Protein AF-A0A9E0NFB0-F1 (afdb_monomer_lite)

Foldseek 3Di:
DDDDDDDDDDPPPPPPPVPLQQLFAAADQAPDLQAHACLLQAAAPVLHQLQVVLFDQDPVQKTKWKKWKWKWFFAADQFWQDPVRRVVRVVRPTGTDPAVWTDMDMFMGHNVCPPVNSVVSNRVCVRSVVDGGSHRDDDQGWIKMKIWTFRDDVVCCTPNRFQQLVRTSGIWMFRIDGSVPDPDYTYTYHDNDDNHCSVVSSVRSCGSRD

Radius of gyration: 22.58 Å; chains: 1; bounding box: 104×30×46 Å

Secondary structure (DSSP, 8-state):
--------------------------EESSSSSS---GGGS-B-TTS-BHHHHHSPPPTTSEEEEEEEEEEEEE-SS---SSHHHHHHHHTT-EEE---SS-EEEEEEEEGGGTT-HHHHHHHHHHHHTTS--S-SS--SS-EEEEEEEESS-HHHHGGGPPP-GGGEEEEEEEPPB-GGG--S-EEEE-----S--HHHHHHHHTTT--

Sequence (210 aa):
MTVTGRRLVLVLVLGAGACTEERRLQILLGPDESSLSVGFACQDGSGQFVLARDLERRPDGTYAFNVVIDLIEIGSGLPGCRAESLLTAAAERCELVPLERRFCQQVVIAASLFPDFAAIGAEVRQQVRAHPPLTTNAPDVPMLARVTLTSQPCAELEGFGPLDPAAAVGCAYSCPFLPDALDGPIAIGADPMSTSCETNLRRCAAFCEM

Structure (mmCIF, N/CA/C/O backbone):
data_AF-A0A9E0NFB0-F1
#
_entry.id   AF-A0A9E0NFB0-F1
#
loop_
_atom_site.group_PDB
_atom_site.id
_atom_site.type_symbol
_atom_site.label_atom_id
_atom_site.label_alt_id
_atom_site.label_comp_id
_atom_site.label_asym_id
_atom_site.label_entity_id
_atom_site.label_seq_id
_atom_site.pdbx_PDB_ins_code
_atom_site.Cartn_x
_atom_site.Cartn_y
_atom_site.Cartn_z
_atom_site.occupancy
_atom_site.B_iso_or_equiv
_atom_site.auth_seq_id
_atom_site.auth_comp_id
_atom_site.auth_asym_id
_atom_site.auth_atom_id
_atom_site.pdbx_PDB_model_num
ATOM 1 N N . MET A 1 1 ? 82.012 -10.708 -9.989 1.00 41.62 1 MET A N 1
ATOM 2 C CA . MET A 1 1 ? 80.991 -9.740 -9.537 1.00 41.62 1 MET A CA 1
ATOM 3 C C . MET A 1 1 ? 79.714 -10.021 -10.307 1.00 41.62 1 MET A C 1
ATOM 5 O O . MET A 1 1 ? 79.612 -9.681 -11.475 1.00 41.62 1 MET A O 1
ATOM 9 N N . THR A 1 2 ? 78.813 -10.776 -9.693 1.00 39.03 2 THR A N 1
ATOM 10 C CA . THR A 1 2 ? 77.562 -11.275 -10.270 1.00 39.03 2 THR A CA 1
ATOM 11 C C . THR A 1 2 ? 76.440 -10.299 -9.929 1.00 39.03 2 THR A C 1
ATOM 13 O O . THR A 1 2 ? 76.098 -10.143 -8.761 1.00 39.03 2 THR A O 1
ATOM 16 N N . VAL A 1 3 ? 75.885 -9.617 -10.933 1.00 40.69 3 VAL A N 1
ATOM 17 C CA . VAL A 1 3 ? 74.701 -8.762 -10.768 1.00 40.69 3 VAL A CA 1
ATOM 18 C C . VAL A 1 3 ? 73.480 -9.571 -11.185 1.00 40.69 3 VAL A C 1
ATOM 20 O O . VAL A 1 3 ? 73.185 -9.734 -12.367 1.00 40.69 3 VAL A O 1
ATOM 23 N N . THR A 1 4 ? 72.787 -10.125 -10.196 1.00 44.34 4 THR A N 1
ATOM 24 C CA . THR A 1 4 ? 71.533 -10.856 -10.374 1.00 44.34 4 THR A CA 1
ATOM 25 C C . THR A 1 4 ? 70.399 -9.838 -10.497 1.00 44.34 4 THR A C 1
ATOM 27 O O . THR A 1 4 ? 69.919 -9.294 -9.504 1.00 44.34 4 THR A O 1
ATOM 30 N N . GLY A 1 5 ? 70.003 -9.529 -11.733 1.00 44.66 5 GLY A N 1
ATOM 31 C CA . GLY A 1 5 ? 68.891 -8.627 -12.038 1.00 44.66 5 GLY A CA 1
ATOM 32 C C . GLY A 1 5 ? 67.554 -9.226 -11.602 1.00 44.66 5 GLY A C 1
ATOM 33 O O . GLY A 1 5 ? 66.979 -10.070 -12.287 1.00 44.66 5 GLY A O 1
ATOM 34 N N . ARG A 1 6 ? 67.064 -8.797 -10.440 1.00 50.28 6 ARG A N 1
ATOM 35 C CA . ARG A 1 6 ? 65.780 -9.200 -9.860 1.00 50.28 6 ARG A CA 1
ATOM 36 C C . ARG A 1 6 ? 64.652 -8.468 -10.598 1.00 50.28 6 ARG A C 1
ATOM 38 O O . ARG A 1 6 ? 64.406 -7.293 -10.347 1.00 50.28 6 ARG A O 1
ATOM 45 N N . ARG A 1 7 ? 63.992 -9.148 -11.542 1.00 49.38 7 ARG A N 1
ATOM 46 C CA . ARG A 1 7 ? 62.781 -8.648 -12.216 1.00 49.38 7 ARG A CA 1
ATOM 47 C C . ARG A 1 7 ? 61.657 -8.522 -11.188 1.00 49.38 7 ARG A C 1
ATOM 49 O O . ARG A 1 7 ? 61.161 -9.525 -10.684 1.00 49.38 7 ARG A O 1
ATOM 56 N N . LEU A 1 8 ? 61.285 -7.288 -10.869 1.00 47.16 8 LEU A N 1
ATOM 57 C CA . LEU A 1 8 ? 60.130 -6.968 -10.039 1.00 47.16 8 LEU A CA 1
ATOM 58 C C . LEU A 1 8 ? 58.899 -6.975 -10.957 1.00 47.16 8 LEU A C 1
ATOM 60 O O . LEU A 1 8 ? 58.674 -6.035 -11.713 1.00 47.16 8 LEU A O 1
ATOM 64 N N . VAL A 1 9 ? 58.158 -8.084 -10.966 1.00 55.66 9 VAL A N 1
ATOM 65 C CA . VAL A 1 9 ? 56.864 -8.175 -11.654 1.00 55.66 9 VAL A CA 1
ATOM 66 C C . VAL A 1 9 ? 55.826 -7.542 -10.732 1.00 55.66 9 VAL A C 1
ATOM 68 O O . VAL A 1 9 ? 55.453 -8.122 -9.716 1.00 55.66 9 VAL A O 1
ATOM 71 N N . LEU A 1 10 ? 55.411 -6.319 -11.061 1.00 48.47 10 LEU A N 1
ATOM 72 C CA . LEU A 1 10 ? 54.331 -5.612 -10.383 1.00 48.47 10 LEU A CA 1
ATOM 73 C C . LEU A 1 10 ? 52.999 -6.178 -10.907 1.00 48.47 10 LEU A C 1
ATOM 75 O O . LEU A 1 10 ? 52.567 -5.841 -12.007 1.00 48.47 10 LEU A O 1
ATOM 79 N N . VAL A 1 11 ? 52.374 -7.088 -10.159 1.00 59.19 11 VAL A N 1
ATOM 80 C CA . VAL A 1 11 ? 51.018 -7.566 -10.465 1.00 59.19 11 VAL A CA 1
ATOM 81 C C . VAL A 1 11 ? 50.034 -6.505 -9.975 1.00 59.19 11 VAL A C 1
ATOM 83 O O . VAL A 1 11 ? 49.756 -6.404 -8.782 1.00 59.19 11 VAL A O 1
ATOM 86 N N . LEU A 1 12 ? 49.541 -5.682 -10.901 1.00 52.50 12 LEU A N 1
ATOM 87 C CA . LEU A 1 12 ? 48.414 -4.780 -10.676 1.00 52.50 12 LEU A CA 1
ATOM 88 C C . LEU A 1 12 ? 47.144 -5.637 -10.589 1.00 52.50 12 LEU A C 1
ATOM 90 O O . LEU A 1 12 ? 46.542 -5.992 -11.600 1.00 52.50 12 LEU A O 1
ATOM 94 N N . VAL A 1 13 ? 46.762 -6.018 -9.371 1.00 58.81 13 VAL A N 1
ATOM 95 C CA . VAL A 1 13 ? 45.438 -6.584 -9.102 1.00 58.81 13 VAL A CA 1
ATOM 96 C C . VAL A 1 13 ? 44.445 -5.428 -9.208 1.00 58.81 13 VAL A C 1
ATOM 98 O O . VAL A 1 13 ? 44.224 -4.698 -8.245 1.00 58.81 13 VAL A O 1
ATOM 101 N N . LEU A 1 14 ? 43.884 -5.222 -10.402 1.00 52.97 14 LEU A N 1
ATOM 102 C CA . LEU A 1 14 ? 42.649 -4.462 -10.557 1.00 52.97 14 LEU A CA 1
ATOM 103 C C . LEU A 1 14 ? 41.560 -5.255 -9.840 1.00 52.97 14 LEU A C 1
ATOM 105 O O . LEU A 1 14 ? 40.996 -6.201 -10.386 1.00 52.97 14 LEU A O 1
ATOM 109 N N . GLY A 1 15 ? 41.314 -4.897 -8.582 1.00 47.91 15 GLY A N 1
ATOM 110 C CA . GLY A 1 15 ? 40.108 -5.296 -7.886 1.00 47.91 15 GLY A CA 1
ATOM 111 C C . GLY A 1 15 ? 38.929 -4.712 -8.646 1.00 47.91 15 GLY A C 1
ATOM 112 O O . GLY A 1 15 ? 38.567 -3.559 -8.433 1.00 47.91 15 GLY A O 1
ATOM 113 N N . ALA A 1 16 ? 38.347 -5.505 -9.544 1.00 46.03 16 ALA A N 1
ATOM 114 C CA . ALA A 1 16 ? 36.982 -5.326 -10.002 1.00 46.03 16 ALA A CA 1
ATOM 115 C C . ALA A 1 16 ? 36.071 -5.579 -8.793 1.00 46.03 16 ALA A C 1
ATOM 117 O O . ALA A 1 16 ? 35.438 -6.624 -8.669 1.00 46.03 16 ALA A O 1
ATOM 118 N N . GLY A 1 17 ? 36.074 -4.641 -7.844 1.00 46.19 17 GLY A N 1
ATOM 119 C CA . GLY A 1 17 ? 34.944 -4.475 -6.959 1.00 46.19 17 GLY A CA 1
ATOM 120 C C . GLY A 1 17 ? 33.798 -4.116 -7.881 1.00 46.19 17 GLY A C 1
ATOM 121 O O . GLY A 1 17 ? 33.752 -3.000 -8.393 1.00 46.19 17 GLY A O 1
ATOM 122 N N . ALA A 1 18 ? 32.937 -5.087 -8.175 1.00 45.62 18 ALA A N 1
ATOM 123 C CA . ALA A 1 18 ? 31.614 -4.771 -8.661 1.00 45.62 18 ALA A CA 1
ATOM 124 C C . ALA A 1 18 ? 31.041 -3.802 -7.623 1.00 45.62 18 ALA A C 1
ATOM 126 O O . ALA A 1 18 ? 30.807 -4.187 -6.478 1.00 45.62 18 ALA A O 1
ATOM 127 N N . CYS A 1 19 ? 30.942 -2.523 -7.983 1.00 48.47 19 CYS A N 1
ATOM 128 C CA . CYS A 1 19 ? 30.093 -1.592 -7.265 1.00 48.47 19 CYS A CA 1
ATOM 129 C C . CYS A 1 19 ? 28.681 -2.136 -7.451 1.00 48.47 19 CYS A C 1
ATOM 131 O O . CYS A 1 19 ? 28.024 -1.839 -8.443 1.00 48.47 19 CYS A O 1
ATOM 133 N N . THR A 1 20 ? 28.255 -3.023 -6.557 1.00 48.38 20 THR A N 1
ATOM 134 C CA . THR A 1 20 ? 26.851 -3.371 -6.421 1.00 48.38 20 THR A CA 1
ATOM 135 C C . THR A 1 20 ? 26.197 -2.118 -5.870 1.00 48.38 20 THR A C 1
ATOM 137 O O . THR A 1 20 ? 26.358 -1.782 -4.697 1.00 48.38 20 THR A O 1
ATOM 140 N N . GLU A 1 21 ? 25.578 -1.350 -6.755 1.00 52.69 21 GLU A N 1
ATOM 141 C CA . GLU A 1 21 ? 24.820 -0.169 -6.384 1.00 52.69 21 GLU A CA 1
ATOM 142 C C . GLU A 1 21 ? 23.634 -0.645 -5.533 1.00 52.69 21 GLU A C 1
ATOM 144 O O . GLU A 1 21 ? 22.723 -1.309 -6.025 1.00 52.69 21 GLU A O 1
ATOM 149 N N . GLU A 1 22 ? 23.697 -0.426 -4.215 1.00 53.47 22 GLU A N 1
ATOM 150 C CA . GLU A 1 22 ? 22.607 -0.795 -3.309 1.00 53.47 22 GLU A CA 1
ATOM 151 C C . GLU A 1 22 ? 21.404 0.120 -3.575 1.00 53.47 22 GLU A C 1
ATOM 153 O O . GLU A 1 22 ? 21.322 1.237 -3.059 1.00 53.47 22 GLU A O 1
ATOM 158 N N . ARG A 1 23 ? 20.437 -0.371 -4.353 1.00 61.81 23 ARG A N 1
ATOM 159 C CA . ARG A 1 23 ? 19.183 0.333 -4.649 1.00 61.81 23 ARG A CA 1
ATOM 160 C C . ARG A 1 23 ? 18.229 0.202 -3.465 1.00 61.81 23 ARG A C 1
ATOM 162 O O . ARG A 1 23 ? 17.459 -0.752 -3.383 1.00 61.81 23 ARG A O 1
ATOM 169 N N . ARG A 1 24 ? 18.295 1.133 -2.508 1.00 60.50 24 ARG A N 1
ATOM 170 C CA . ARG A 1 24 ? 17.417 1.128 -1.325 1.00 60.50 24 ARG A CA 1
ATOM 171 C C . ARG A 1 24 ? 16.099 1.834 -1.615 1.00 60.50 24 ARG A C 1
ATOM 173 O O . ARG A 1 24 ? 16.049 3.058 -1.670 1.00 60.50 24 ARG A O 1
ATOM 180 N N . LEU A 1 25 ? 15.017 1.065 -1.695 1.00 67.50 25 LEU A N 1
ATOM 181 C CA . LEU A 1 25 ? 13.666 1.613 -1.808 1.00 67.50 25 LEU A CA 1
ATOM 182 C C . LEU A 1 25 ? 13.052 1.836 -0.421 1.00 67.50 25 LEU A C 1
ATOM 184 O O . LEU A 1 25 ? 12.923 0.902 0.375 1.00 67.50 25 LEU A O 1
ATOM 188 N N . GLN A 1 26 ? 12.674 3.085 -0.144 1.00 69.62 26 GLN A N 1
ATOM 189 C CA . GLN A 1 26 ? 11.905 3.493 1.036 1.00 69.62 26 GLN A CA 1
ATOM 190 C C . GLN A 1 26 ? 10.519 3.962 0.596 1.00 69.62 26 GLN A C 1
ATOM 192 O O . GLN A 1 26 ? 10.383 4.507 -0.494 1.00 69.62 26 GLN A O 1
ATOM 197 N N . ILE A 1 27 ? 9.501 3.778 1.436 1.00 71.06 27 ILE A N 1
ATOM 198 C CA . ILE A 1 27 ? 8.124 4.184 1.132 1.00 71.06 27 ILE A CA 1
ATOM 199 C C . ILE A 1 27 ? 7.634 5.230 2.124 1.00 71.06 27 ILE A C 1
ATOM 201 O O . ILE A 1 27 ? 7.793 5.081 3.336 1.00 71.06 27 ILE A O 1
ATOM 205 N N . LEU A 1 28 ? 6.974 6.255 1.589 1.00 71.06 28 LEU A N 1
ATOM 206 C CA . LEU A 1 28 ? 6.232 7.259 2.331 1.00 71.06 28 LEU A CA 1
ATOM 207 C C . LEU A 1 28 ? 4.730 7.045 2.109 1.00 71.06 28 LEU A C 1
ATOM 209 O O . LEU A 1 28 ? 4.238 7.143 0.988 1.00 71.06 28 LEU A O 1
ATOM 213 N N . LEU A 1 29 ? 3.987 6.756 3.181 1.00 70.25 29 LEU A N 1
ATOM 214 C CA . LEU A 1 29 ? 2.545 6.465 3.140 1.00 70.25 29 LEU A CA 1
ATOM 215 C C . LEU A 1 29 ? 1.675 7.730 3.024 1.00 70.25 29 LEU A C 1
ATOM 217 O O . LEU A 1 29 ? 0.726 7.899 3.782 1.00 70.25 29 LEU A O 1
ATOM 221 N N . GLY A 1 30 ? 1.995 8.621 2.092 1.00 67.56 30 GLY A N 1
ATOM 222 C CA . GLY A 1 30 ? 1.279 9.870 1.858 1.00 67.56 30 GLY A CA 1
ATOM 223 C C . GLY A 1 30 ? 2.147 10.917 1.158 1.00 67.56 30 GLY A C 1
ATOM 224 O O . GLY A 1 30 ? 3.274 10.614 0.763 1.00 67.56 30 GLY A O 1
ATOM 225 N N . PRO A 1 31 ? 1.635 12.150 0.991 1.00 64.31 31 PRO A N 1
ATOM 226 C CA . PRO A 1 31 ? 2.386 13.232 0.351 1.00 64.31 31 PRO A CA 1
ATOM 227 C C . PRO A 1 31 ? 3.548 13.745 1.215 1.00 64.31 31 PRO A C 1
ATOM 229 O O . PRO A 1 31 ? 4.473 14.362 0.694 1.00 64.31 31 PRO A O 1
ATOM 232 N N . ASP A 1 32 ? 3.495 13.510 2.527 1.00 67.94 32 ASP A N 1
ATOM 233 C CA . ASP A 1 32 ? 4.470 13.987 3.499 1.00 67.94 32 ASP A CA 1
ATOM 234 C C . ASP A 1 32 ? 4.543 13.067 4.736 1.00 67.94 32 ASP A C 1
ATOM 236 O O . ASP A 1 32 ? 3.807 12.088 4.885 1.00 67.94 32 ASP A O 1
ATOM 240 N N . GLU A 1 33 ? 5.449 13.407 5.652 1.00 64.94 33 GLU A N 1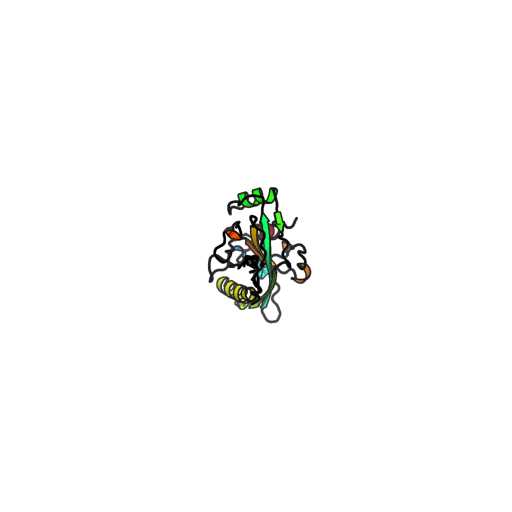
ATOM 241 C CA . GLU A 1 33 ? 5.722 12.685 6.902 1.00 64.94 33 GLU A CA 1
ATOM 242 C C . GLU A 1 33 ? 4.656 12.844 7.989 1.00 64.94 33 GLU A C 1
ATOM 244 O O . GLU A 1 33 ? 4.734 12.209 9.040 1.00 64.94 33 GLU A O 1
ATOM 249 N N . SER A 1 34 ? 3.623 13.645 7.738 1.00 63.22 34 SER A N 1
ATOM 250 C CA . SER A 1 34 ? 2.521 13.914 8.663 1.00 63.22 34 SER A CA 1
ATOM 251 C C . SER A 1 34 ? 1.169 13.374 8.183 1.00 63.22 34 SER A C 1
ATOM 253 O O . SER A 1 34 ? 0.378 12.956 9.022 1.00 63.22 34 SER A O 1
ATOM 255 N N . SER A 1 35 ? 0.955 13.197 6.880 1.00 62.78 35 SER A N 1
ATOM 256 C CA . SER A 1 35 ? -0.353 12.856 6.299 1.00 62.78 35 SER A CA 1
ATOM 257 C C . SER A 1 35 ? -0.414 11.425 5.745 1.00 62.78 35 SER A C 1
ATOM 259 O O . SER A 1 35 ? 0.476 11.032 4.998 1.00 62.78 35 SER A O 1
ATOM 261 N N . LEU A 1 36 ? -1.468 10.652 6.062 1.00 66.00 36 LEU A N 1
ATOM 262 C CA . LEU A 1 36 ? -1.793 9.413 5.331 1.00 66.00 36 LEU A CA 1
ATOM 263 C C . LEU A 1 36 ? -2.438 9.746 3.984 1.00 66.00 36 LEU A C 1
ATOM 265 O O . LEU A 1 36 ? -3.201 10.705 3.867 1.00 66.00 36 LEU A O 1
ATOM 269 N N . SER A 1 37 ? -2.199 8.900 2.985 1.00 68.50 37 SER A N 1
ATOM 270 C CA . SER A 1 37 ? -2.967 8.938 1.739 1.00 68.50 37 SER A CA 1
ATOM 271 C C . SER A 1 37 ? -4.475 8.723 1.973 1.00 68.50 37 SER A C 1
ATOM 273 O O . SER A 1 37 ? -4.889 7.927 2.818 1.00 68.50 37 SER A O 1
ATOM 275 N N . VAL A 1 38 ? -5.306 9.389 1.161 1.00 60.94 38 VAL A N 1
ATOM 276 C CA . VAL A 1 38 ? -6.782 9.310 1.196 1.00 60.94 38 VAL A CA 1
ATOM 277 C C . VAL A 1 38 ? -7.296 7.878 1.001 1.00 60.94 38 VAL A C 1
ATOM 279 O O . VAL A 1 38 ? -8.356 7.537 1.520 1.00 60.94 38 VAL A O 1
ATOM 282 N N . GLY A 1 39 ? -6.527 7.010 0.331 1.00 62.44 39 GLY A N 1
ATOM 283 C CA . GLY A 1 39 ? -6.879 5.598 0.116 1.00 62.44 39 GLY A CA 1
ATOM 284 C C . GLY A 1 39 ? -7.110 4.797 1.407 1.00 62.44 39 GLY A C 1
ATOM 285 O O . GLY A 1 39 ? -7.746 3.745 1.372 1.00 62.44 39 GLY A O 1
ATOM 286 N N . PHE A 1 40 ? -6.649 5.312 2.552 1.00 70.94 40 PHE A N 1
ATOM 287 C CA . PHE A 1 40 ? -6.815 4.702 3.875 1.00 70.94 40 PHE A CA 1
ATOM 288 C C . PHE A 1 40 ? -7.958 5.312 4.702 1.00 70.94 40 PHE A C 1
ATOM 290 O O . PHE A 1 40 ? -8.346 4.748 5.722 1.00 70.94 40 PHE A O 1
ATOM 297 N N . ALA A 1 41 ? -8.535 6.430 4.252 1.00 75.94 41 ALA A N 1
ATOM 298 C CA . ALA A 1 41 ? -9.700 7.081 4.857 1.00 75.94 41 ALA A CA 1
ATOM 299 C C . ALA A 1 41 ? -11.006 6.692 4.142 1.00 75.94 41 ALA A C 1
ATOM 301 O O . ALA A 1 41 ? -11.961 7.469 4.090 1.00 75.94 41 ALA A O 1
ATOM 302 N N . CYS A 1 42 ? -11.032 5.500 3.539 1.00 79.19 42 CYS A N 1
ATOM 303 C CA . CYS A 1 42 ? -12.102 5.129 2.635 1.00 79.19 42 CYS A CA 1
ATOM 304 C C . CYS A 1 42 ? -13.430 4.904 3.363 1.00 79.19 42 CYS A C 1
ATOM 306 O O . CYS A 1 42 ? -13.470 4.212 4.380 1.00 79.19 42 CYS A O 1
ATOM 308 N N . GLN A 1 43 ? -14.510 5.463 2.818 1.00 81.12 43 GLN A N 1
ATOM 309 C CA . GLN A 1 43 ? -15.878 5.270 3.290 1.00 81.12 43 GLN A CA 1
ATOM 310 C C . GLN A 1 43 ? -16.688 4.440 2.290 1.00 81.12 43 GLN A C 1
ATOM 312 O O . GLN A 1 43 ? -16.435 4.465 1.079 1.00 81.12 43 GLN A O 1
ATOM 317 N N . ASP A 1 44 ? -17.653 3.691 2.812 1.00 81.38 44 ASP A N 1
ATOM 318 C CA . ASP A 1 44 ? -18.633 2.965 2.015 1.00 81.38 44 ASP A CA 1
ATOM 319 C C . ASP A 1 44 ? -19.848 3.838 1.652 1.00 81.38 44 ASP A C 1
ATOM 321 O O . ASP A 1 44 ? -19.927 5.019 1.990 1.00 81.38 44 ASP A O 1
ATOM 325 N N . GLY A 1 45 ? -20.825 3.260 0.946 1.00 79.69 45 GLY A N 1
ATOM 326 C CA . GLY A 1 45 ? -22.041 3.975 0.537 1.00 79.69 45 GLY A CA 1
ATOM 327 C C . GLY A 1 45 ? -22.911 4.497 1.693 1.00 79.69 45 GLY A C 1
ATOM 328 O O . GLY A 1 45 ? -23.795 5.315 1.450 1.00 79.69 45 GLY A O 1
ATOM 329 N N . SER A 1 46 ? -22.670 4.051 2.931 1.00 82.19 46 SER A N 1
ATOM 330 C CA . SER A 1 46 ? -23.349 4.524 4.144 1.00 82.19 46 SER A CA 1
ATOM 331 C C . SER A 1 46 ? -22.581 5.634 4.877 1.00 82.19 46 SER A C 1
ATOM 333 O O . SER A 1 46 ? -23.094 6.202 5.840 1.00 82.19 46 SER A O 1
ATOM 335 N N . GLY A 1 47 ? -21.367 5.967 4.420 1.00 79.31 47 GLY A N 1
ATOM 336 C CA . GLY A 1 47 ? -20.470 6.916 5.079 1.00 79.31 47 GLY A CA 1
ATOM 337 C C . GLY A 1 47 ? -19.655 6.306 6.225 1.00 79.31 47 GLY A C 1
ATOM 338 O O . GLY A 1 47 ? -18.933 7.033 6.910 1.00 79.31 47 GLY A O 1
ATOM 339 N N . GLN A 1 48 ? -19.738 4.989 6.448 1.00 82.31 48 GLN A N 1
ATOM 340 C CA . GLN A 1 48 ? -18.902 4.291 7.422 1.00 82.31 48 GLN A CA 1
ATOM 341 C C . GLN A 1 48 ? -17.511 4.038 6.835 1.00 82.31 48 GLN A C 1
ATOM 343 O O . GLN A 1 48 ? -17.375 3.656 5.675 1.00 82.31 48 GLN A O 1
ATOM 348 N N . PHE A 1 49 ? -16.459 4.227 7.636 1.00 81.12 49 PHE A N 1
ATOM 349 C CA . PHE A 1 49 ? -15.097 3.911 7.208 1.00 81.12 49 PHE A CA 1
ATOM 350 C C . PHE A 1 49 ? -14.910 2.403 7.031 1.00 81.12 49 PHE A C 1
ATOM 352 O O . PHE A 1 49 ? -15.139 1.645 7.975 1.00 81.12 49 PHE A O 1
ATOM 359 N N . VAL A 1 50 ? -14.423 1.985 5.860 1.00 82.69 50 VAL A N 1
ATOM 360 C CA . VAL A 1 50 ? -14.165 0.575 5.514 1.00 82.69 50 VAL A CA 1
ATOM 361 C C . VAL A 1 50 ? -13.231 -0.065 6.543 1.00 82.69 50 VAL A C 1
ATOM 363 O O . VAL A 1 50 ? -13.528 -1.138 7.058 1.00 82.69 50 VAL A O 1
ATOM 366 N N . LEU A 1 51 ? -12.173 0.650 6.946 1.00 81.44 51 LEU A N 1
ATOM 367 C CA . LEU A 1 51 ? -11.232 0.210 7.982 1.00 81.44 51 LEU A CA 1
ATOM 368 C C . LEU A 1 51 ? -11.911 -0.132 9.317 1.00 81.44 51 LEU A C 1
ATOM 370 O O . LEU A 1 51 ? -11.548 -1.113 9.950 1.00 81.44 51 LEU A O 1
ATOM 374 N N . ALA A 1 52 ? -12.893 0.660 9.748 1.00 79.38 52 ALA A N 1
ATOM 375 C CA . ALA A 1 52 ? -13.601 0.427 11.007 1.00 79.38 52 ALA A CA 1
ATOM 376 C C . ALA A 1 52 ? -14.734 -0.605 10.878 1.00 79.38 52 ALA A C 1
ATOM 378 O O . ALA A 1 52 ? -15.188 -1.142 11.883 1.00 79.38 52 ALA A O 1
ATOM 379 N N . ARG A 1 53 ? -15.235 -0.836 9.659 1.00 83.06 53 ARG A N 1
ATOM 380 C CA . ARG A 1 53 ? -16.307 -1.793 9.364 1.00 83.06 53 ARG A CA 1
ATOM 381 C C . ARG A 1 53 ? -15.779 -3.219 9.246 1.00 83.06 53 ARG A C 1
ATOM 383 O O . ARG A 1 53 ? -16.372 -4.128 9.815 1.00 83.06 53 ARG A O 1
ATOM 390 N N . ASP A 1 54 ? -14.686 -3.385 8.508 1.00 82.69 54 ASP A N 1
ATOM 391 C CA . ASP A 1 54 ? -14.164 -4.696 8.110 1.00 82.69 54 ASP A CA 1
ATOM 392 C C . ASP A 1 54 ? -13.164 -5.261 9.131 1.00 82.69 54 ASP A C 1
ATOM 394 O O . ASP A 1 54 ? -12.842 -6.446 9.087 1.00 82.69 54 ASP A O 1
ATOM 398 N N . LEU A 1 55 ? -12.675 -4.438 10.068 1.00 85.38 55 LEU A N 1
ATOM 399 C CA . LEU A 1 55 ? -11.819 -4.898 11.159 1.00 85.38 55 LEU A CA 1
ATOM 400 C C . LEU A 1 55 ? -12.611 -5.106 12.445 1.00 85.38 55 LEU A C 1
ATOM 402 O O . LEU A 1 55 ? -13.270 -4.201 12.957 1.00 85.38 55 LEU A O 1
ATOM 406 N N . GLU A 1 56 ? -12.457 -6.288 13.033 1.00 85.12 56 GLU A N 1
ATOM 407 C CA . GLU A 1 56 ? -12.994 -6.567 14.357 1.00 85.12 56 GLU A CA 1
ATOM 408 C C . GLU A 1 56 ? -12.194 -5.827 15.432 1.00 85.12 56 GLU A C 1
ATOM 410 O O . GLU A 1 56 ? -10.962 -5.913 15.515 1.00 85.12 56 GLU A O 1
ATOM 415 N N . ARG A 1 57 ? -12.911 -5.116 16.306 1.00 87.88 57 ARG A N 1
ATOM 416 C CA . ARG A 1 57 ? -12.313 -4.532 17.503 1.00 87.88 57 ARG A CA 1
ATOM 417 C C . ARG A 1 57 ? -11.952 -5.652 18.474 1.00 87.88 57 ARG A C 1
ATOM 419 O O . ARG A 1 57 ? -12.822 -6.377 18.955 1.00 87.88 57 ARG A O 1
ATOM 426 N N . ARG A 1 58 ? -10.670 -5.752 18.807 1.00 90.31 58 ARG A N 1
ATOM 427 C CA . ARG A 1 58 ? -10.152 -6.714 19.781 1.00 90.31 58 ARG A CA 1
ATOM 428 C C . ARG A 1 58 ? -10.617 -6.371 21.209 1.00 90.31 58 ARG A C 1
ATOM 430 O O . ARG A 1 58 ? -10.927 -5.208 21.493 1.00 90.31 58 ARG A O 1
ATOM 437 N N . PRO A 1 59 ? -10.634 -7.347 22.143 1.00 91.88 59 PRO A N 1
ATOM 438 C CA . PRO A 1 59 ? -11.070 -7.126 23.528 1.00 91.88 59 PRO A CA 1
ATOM 439 C C . PRO A 1 59 ? -10.268 -6.065 24.293 1.00 91.88 59 PRO A C 1
ATOM 441 O O . PRO A 1 59 ? -10.794 -5.428 25.202 1.00 91.88 59 PRO A O 1
ATOM 444 N N . ASP A 1 60 ? -9.007 -5.857 23.916 1.00 93.44 60 ASP A N 1
ATOM 445 C CA . ASP A 1 60 ? -8.116 -4.829 24.468 1.00 93.44 60 ASP A CA 1
ATOM 446 C C . ASP A 1 60 ? -8.404 -3.416 23.927 1.00 93.44 60 ASP A C 1
ATOM 448 O O . ASP A 1 60 ? -7.740 -2.448 24.295 1.00 93.44 60 ASP A O 1
ATOM 452 N N . GLY A 1 61 ? -9.411 -3.277 23.063 1.00 91.75 61 GLY A N 1
ATOM 453 C CA . GLY A 1 61 ? -9.800 -2.008 22.474 1.00 91.75 61 GLY A CA 1
ATOM 454 C C . GLY A 1 61 ? -8.924 -1.575 21.301 1.00 91.75 61 GLY A C 1
ATOM 455 O O . GLY A 1 61 ? -8.937 -0.388 20.974 1.00 91.75 61 GLY A O 1
ATOM 456 N N . THR A 1 62 ? -8.202 -2.496 20.662 1.00 93.38 62 THR A N 1
ATOM 457 C CA . THR A 1 62 ? -7.389 -2.229 19.468 1.00 93.38 62 THR A CA 1
ATOM 458 C C . THR A 1 62 ? -8.036 -2.763 18.189 1.00 93.38 62 THR A C 1
ATOM 460 O O . THR A 1 62 ? -8.940 -3.598 18.227 1.00 93.38 62 THR A O 1
ATOM 463 N N . TYR A 1 63 ? -7.571 -2.273 17.044 1.00 90.38 63 TYR A N 1
ATOM 464 C CA . TYR A 1 63 ? -7.764 -2.902 15.740 1.00 90.38 63 TYR A CA 1
ATOM 465 C C . TYR A 1 63 ? -6.430 -3.443 15.255 1.00 90.38 63 TYR A C 1
ATOM 467 O O . TYR A 1 63 ? -5.388 -2.843 15.520 1.00 90.38 63 TYR A O 1
ATOM 475 N N . ALA A 1 64 ? -6.463 -4.544 14.513 1.00 91.75 64 ALA A N 1
ATOM 476 C CA . ALA A 1 64 ? -5.274 -5.077 13.877 1.00 91.75 64 ALA A CA 1
ATOM 477 C C . ALA A 1 64 ? -5.538 -5.443 12.429 1.00 91.75 64 ALA A C 1
ATOM 479 O O . ALA A 1 64 ? -6.593 -5.970 12.090 1.00 91.75 64 ALA A O 1
ATOM 480 N N . PHE A 1 65 ? -4.542 -5.174 11.606 1.00 92.38 65 PHE A N 1
ATOM 481 C CA . PHE A 1 65 ? -4.531 -5.437 10.178 1.00 92.38 65 PHE A CA 1
ATOM 482 C C . PHE A 1 65 ? -3.084 -5.620 9.741 1.00 92.38 65 PHE A C 1
ATOM 484 O O . PHE A 1 65 ? -2.154 -5.398 10.514 1.00 92.38 65 PHE A O 1
ATOM 491 N N . ASN A 1 66 ? -2.884 -6.024 8.501 1.00 92.44 66 ASN A N 1
ATOM 492 C CA . ASN A 1 66 ? -1.571 -6.181 7.914 1.00 92.44 66 ASN A CA 1
ATOM 493 C C . ASN A 1 66 ? -1.356 -5.106 6.852 1.00 92.44 66 ASN A C 1
ATOM 495 O O . ASN A 1 66 ? -2.263 -4.781 6.088 1.00 92.44 66 ASN A O 1
ATOM 499 N N . VAL A 1 67 ? -0.155 -4.540 6.830 1.00 90.25 67 VAL A N 1
ATOM 500 C CA . VAL A 1 67 ? 0.330 -3.659 5.772 1.00 90.25 67 VAL A CA 1
ATOM 501 C C . VAL A 1 67 ? 1.146 -4.513 4.822 1.00 90.25 67 VAL A C 1
ATOM 503 O O . VAL A 1 67 ? 2.180 -5.054 5.211 1.00 90.25 67 VAL A O 1
ATOM 506 N N . VAL A 1 68 ? 0.681 -4.617 3.586 1.00 90.44 68 VAL A N 1
ATOM 507 C CA . VAL A 1 68 ? 1.350 -5.321 2.496 1.00 90.44 68 VAL A CA 1
ATOM 508 C C . VAL A 1 68 ? 1.924 -4.288 1.551 1.00 90.44 68 VAL A C 1
ATOM 510 O O . VAL A 1 68 ? 1.238 -3.328 1.198 1.00 90.44 68 VAL A O 1
ATOM 513 N N . ILE A 1 69 ? 3.177 -4.476 1.154 1.00 88.56 69 ILE A N 1
ATOM 514 C CA . ILE A 1 69 ? 3.837 -3.622 0.175 1.00 88.56 69 ILE A CA 1
ATOM 515 C C . ILE A 1 69 ? 4.323 -4.498 -0.973 1.00 88.56 69 ILE A C 1
ATOM 517 O O . ILE A 1 69 ? 5.159 -5.384 -0.785 1.00 88.56 69 ILE A O 1
ATOM 521 N N . ASP A 1 70 ? 3.817 -4.197 -2.162 1.00 88.69 70 ASP A N 1
ATOM 522 C CA . ASP A 1 70 ? 4.180 -4.849 -3.411 1.00 88.69 70 ASP A CA 1
ATOM 523 C C . ASP A 1 70 ? 4.974 -3.908 -4.302 1.00 88.69 70 ASP A C 1
ATOM 525 O O . ASP A 1 70 ? 4.652 -2.724 -4.413 1.00 88.69 70 ASP A O 1
ATOM 529 N N . LEU A 1 71 ? 5.978 -4.461 -4.976 1.00 88.50 71 LEU A N 1
ATOM 530 C CA . LEU A 1 71 ? 6.602 -3.843 -6.137 1.00 88.50 71 LEU A CA 1
ATOM 531 C C . LEU A 1 71 ? 6.096 -4.578 -7.371 1.00 88.50 71 LEU A C 1
ATOM 533 O O . LEU A 1 71 ? 6.165 -5.804 -7.438 1.00 88.50 71 LEU A O 1
ATOM 537 N N . ILE A 1 72 ? 5.560 -3.824 -8.317 1.00 89.06 72 ILE A N 1
ATOM 538 C CA . ILE A 1 72 ? 4.885 -4.334 -9.503 1.00 89.06 72 ILE A CA 1
ATOM 539 C C . ILE A 1 72 ? 5.627 -3.800 -10.721 1.00 89.06 72 ILE A C 1
ATOM 541 O O . ILE A 1 72 ? 5.707 -2.588 -10.902 1.00 89.06 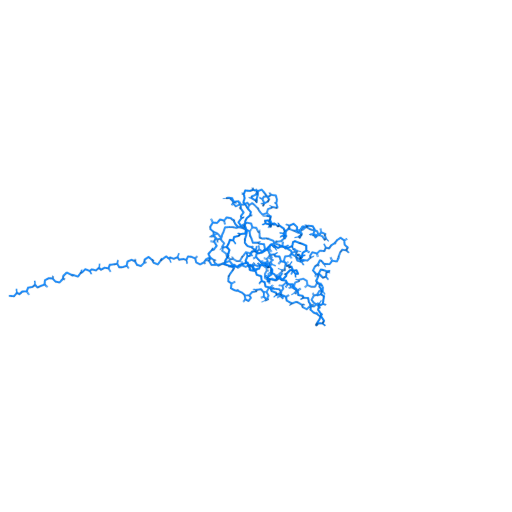72 ILE A O 1
ATOM 545 N N . GLU A 1 73 ? 6.165 -4.690 -11.546 1.00 89.94 73 GLU A N 1
ATOM 546 C CA . GLU A 1 73 ? 6.709 -4.349 -12.858 1.00 89.94 73 GLU A CA 1
ATOM 547 C C . GLU A 1 73 ? 5.555 -4.022 -13.814 1.00 89.94 73 GLU A C 1
ATOM 549 O O . GLU A 1 73 ? 4.582 -4.778 -13.908 1.00 89.94 73 GLU A O 1
ATOM 554 N N . ILE A 1 74 ? 5.662 -2.889 -14.514 1.00 86.38 74 ILE A N 1
ATOM 555 C CA . ILE A 1 74 ? 4.599 -2.368 -15.380 1.00 86.38 74 ILE A CA 1
ATOM 556 C C . ILE A 1 74 ? 5.122 -1.991 -16.765 1.00 86.38 74 ILE A C 1
ATOM 558 O O . ILE A 1 74 ? 5.689 -0.919 -16.968 1.00 86.38 74 ILE A O 1
ATOM 562 N N . GLY A 1 75 ? 4.840 -2.852 -17.742 1.00 80.69 75 GLY A N 1
ATOM 563 C CA . GLY A 1 75 ? 5.167 -2.628 -19.150 1.00 80.69 75 GLY A CA 1
ATOM 564 C C . GLY A 1 75 ? 6.652 -2.372 -19.441 1.00 80.69 75 GLY A C 1
ATOM 565 O O . GLY A 1 75 ? 7.536 -2.582 -18.614 1.00 80.69 75 GLY A O 1
ATOM 566 N N . SER A 1 76 ? 6.928 -1.943 -20.674 1.00 77.88 76 SER A N 1
ATOM 567 C CA . SER A 1 76 ? 8.297 -1.716 -21.172 1.00 77.88 76 SER A CA 1
ATOM 568 C C . SER A 1 76 ? 8.762 -0.251 -21.129 1.00 77.88 76 SER A C 1
ATOM 570 O O . SER A 1 76 ? 9.952 0.031 -21.271 1.00 77.88 76 SER A O 1
ATOM 572 N N . GLY A 1 77 ? 7.839 0.691 -20.925 1.00 82.12 77 GLY A N 1
ATOM 573 C CA . GLY A 1 77 ? 8.108 2.128 -20.813 1.00 82.12 77 GLY A CA 1
ATOM 574 C C . GLY A 1 77 ? 7.522 2.702 -19.528 1.00 82.12 77 GLY A C 1
ATOM 575 O O . GLY A 1 77 ? 6.717 2.045 -18.887 1.00 82.12 77 GLY A O 1
ATOM 576 N N . LEU A 1 78 ? 7.915 3.920 -19.143 1.00 84.69 78 LEU A N 1
ATOM 577 C CA . LEU A 1 78 ? 7.420 4.574 -17.927 1.00 84.69 78 LEU A CA 1
ATOM 578 C C . LEU A 1 78 ? 6.070 5.269 -18.204 1.00 84.69 78 LEU A C 1
ATOM 580 O O . LEU A 1 78 ? 6.067 6.326 -18.845 1.00 84.69 78 LEU A O 1
ATOM 584 N N . PRO A 1 79 ? 4.917 4.714 -17.773 1.00 84.50 79 PRO A N 1
ATOM 585 C CA . PRO A 1 79 ? 3.631 5.345 -18.036 1.00 84.50 79 PRO A CA 1
ATOM 586 C C . PRO A 1 79 ? 3.420 6.577 -17.147 1.00 84.50 79 PRO A C 1
ATOM 588 O O . PRO A 1 79 ? 4.102 6.790 -16.146 1.00 84.50 79 PRO A O 1
ATOM 591 N N . GLY A 1 80 ? 2.431 7.401 -17.503 1.00 85.50 80 GLY A N 1
ATOM 592 C CA . GLY A 1 80 ? 1.954 8.461 -16.615 1.00 85.50 80 GLY A CA 1
ATOM 593 C C . GLY A 1 80 ? 1.229 7.901 -15.384 1.00 85.50 80 GLY A C 1
ATOM 594 O O . GLY A 1 80 ? 0.790 6.755 -15.379 1.00 85.50 80 GLY A O 1
ATOM 595 N N . CYS A 1 81 ? 1.033 8.732 -14.356 1.00 82.81 81 CYS A N 1
ATOM 596 C CA . CYS A 1 81 ? 0.396 8.307 -13.099 1.00 82.81 81 CYS A CA 1
ATOM 597 C C . CYS A 1 81 ? -1.127 8.120 -13.166 1.00 82.81 81 CYS A C 1
ATOM 599 O O . CYS A 1 81 ? -1.735 7.756 -12.167 1.00 82.81 81 CYS A O 1
ATOM 601 N N . ARG A 1 82 ? -1.766 8.433 -14.298 1.00 81.25 82 ARG A N 1
ATOM 602 C CA . ARG A 1 82 ? -3.223 8.318 -14.430 1.00 81.25 82 ARG A CA 1
ATOM 603 C C . ARG A 1 82 ? -3.619 6.853 -14.561 1.00 81.25 82 ARG A C 1
ATOM 605 O O . ARG A 1 82 ? -2.945 6.105 -15.269 1.00 81.25 82 ARG A O 1
ATOM 612 N N . ALA A 1 83 ? -4.744 6.474 -13.959 1.00 77.81 83 ALA A N 1
ATOM 613 C CA . ALA A 1 83 ? -5.244 5.102 -13.987 1.00 77.81 83 ALA A CA 1
ATOM 614 C C . ALA A 1 83 ? -5.326 4.517 -15.412 1.00 77.81 83 ALA A C 1
ATOM 616 O O . ALA A 1 83 ? -4.942 3.370 -15.622 1.00 77.81 83 ALA A O 1
ATOM 617 N N . GLU A 1 84 ? -5.745 5.296 -16.416 1.00 78.50 84 GLU A N 1
ATOM 618 C CA . GLU A 1 84 ? -5.818 4.827 -17.807 1.00 78.50 84 GLU A CA 1
ATOM 619 C C . GLU A 1 84 ? -4.433 4.522 -18.402 1.00 78.50 84 GLU A C 1
ATOM 621 O O . GLU A 1 84 ? -4.266 3.537 -19.126 1.00 78.50 84 GLU A O 1
ATOM 626 N N . SER A 1 85 ? -3.425 5.341 -18.077 1.00 82.88 85 SER A N 1
ATOM 627 C CA . SER A 1 85 ? -2.033 5.102 -18.479 1.00 82.88 85 SER A CA 1
ATOM 628 C C . SER A 1 85 ? -1.479 3.836 -17.828 1.00 82.88 85 SER A C 1
ATOM 630 O O . SER A 1 85 ? -0.838 3.037 -18.509 1.00 82.88 85 SER A O 1
ATOM 632 N N . LEU A 1 86 ? -1.769 3.631 -16.540 1.00 83.38 86 LEU A N 1
ATOM 633 C CA . LEU A 1 86 ? -1.351 2.443 -15.795 1.00 83.38 86 LEU A CA 1
ATOM 634 C C . LEU A 1 86 ? -1.975 1.167 -16.359 1.00 83.38 86 LEU A C 1
ATOM 636 O O . LEU A 1 86 ? -1.266 0.194 -16.589 1.00 83.38 86 LEU A O 1
ATOM 640 N N . LEU A 1 87 ? -3.282 1.181 -16.633 1.00 83.75 87 LEU A N 1
ATOM 641 C CA . LEU A 1 87 ? -3.990 0.041 -17.223 1.00 83.75 87 LEU A CA 1
ATOM 642 C C . LEU A 1 87 ? -3.458 -0.308 -18.616 1.00 83.75 87 LEU A C 1
ATOM 644 O O . LEU A 1 87 ? -3.363 -1.482 -18.961 1.00 83.75 87 LEU A O 1
ATOM 648 N N . THR A 1 88 ? -3.090 0.704 -19.404 1.00 85.69 88 THR A N 1
ATOM 649 C CA . THR A 1 88 ? -2.500 0.490 -20.732 1.00 85.69 88 THR A CA 1
ATOM 650 C C . THR A 1 88 ? -1.137 -0.195 -20.624 1.00 85.69 88 THR A C 1
ATOM 652 O O . THR A 1 88 ? -0.899 -1.169 -21.327 1.00 85.69 88 THR A O 1
ATOM 655 N N . ALA A 1 89 ? -0.265 0.260 -19.719 1.00 84.88 89 ALA A N 1
ATOM 656 C CA . ALA A 1 89 ? 1.040 -0.370 -19.503 1.00 84.88 89 ALA A CA 1
ATOM 657 C C . ALA A 1 89 ? 0.920 -1.783 -18.905 1.00 84.88 89 ALA A C 1
ATOM 659 O O . ALA A 1 89 ? 1.615 -2.701 -19.334 1.00 84.88 89 ALA A O 1
ATOM 660 N N . ALA A 1 90 ? -0.015 -1.975 -17.972 1.00 85.31 90 ALA A N 1
ATOM 661 C CA . ALA A 1 90 ? -0.323 -3.272 -17.376 1.00 85.31 90 ALA A CA 1
ATOM 662 C C . ALA A 1 90 ? -0.799 -4.311 -18.407 1.00 85.31 90 ALA A C 1
ATOM 664 O O . ALA A 1 90 ? -0.586 -5.505 -18.218 1.00 85.31 90 ALA A O 1
ATOM 665 N N . ALA A 1 91 ? -1.417 -3.881 -19.512 1.00 85.69 91 ALA A N 1
ATOM 666 C CA . ALA A 1 91 ? -1.807 -4.788 -20.589 1.00 85.69 91 ALA A CA 1
ATOM 667 C C . ALA A 1 91 ? -0.599 -5.406 -21.324 1.00 85.69 91 ALA A C 1
ATOM 669 O O . ALA A 1 91 ? -0.744 -6.468 -21.926 1.00 85.69 91 ALA A O 1
ATOM 670 N N . GLU A 1 92 ? 0.575 -4.763 -21.282 1.00 84.94 92 GLU A N 1
ATOM 671 C CA . GLU A 1 92 ? 1.823 -5.331 -21.806 1.00 84.94 92 GLU A CA 1
ATOM 672 C C . GLU A 1 92 ? 2.458 -6.297 -20.805 1.00 84.94 92 GLU A C 1
ATOM 674 O O . GLU A 1 92 ? 2.830 -7.414 -21.166 1.00 84.94 92 GLU A O 1
ATOM 679 N N . ARG A 1 93 ? 2.610 -5.847 -19.553 1.00 84.56 93 ARG A N 1
ATOM 680 C CA . ARG A 1 93 ? 3.211 -6.616 -18.459 1.00 84.56 93 ARG A CA 1
ATOM 681 C C . ARG A 1 93 ? 2.749 -6.072 -17.111 1.00 84.56 93 ARG A C 1
ATOM 683 O O . ARG A 1 93 ? 2.728 -4.859 -16.919 1.00 84.56 93 ARG A O 1
ATOM 690 N N . CYS A 1 94 ? 2.389 -6.972 -16.202 1.00 86.62 94 CYS A N 1
ATOM 691 C CA . CYS A 1 94 ? 1.792 -6.671 -14.899 1.00 86.62 94 CYS A CA 1
ATOM 692 C C . CYS A 1 94 ? 2.193 -7.803 -13.950 1.00 86.62 94 CYS A C 1
ATOM 694 O O . CYS A 1 94 ? 1.453 -8.768 -13.782 1.00 86.62 94 CYS A O 1
ATOM 696 N N . GLU A 1 95 ? 3.409 -7.746 -13.418 1.00 86.31 95 GLU A N 1
ATOM 697 C CA . GLU A 1 95 ? 3.975 -8.851 -12.639 1.00 86.31 95 GLU A CA 1
ATOM 698 C C . GLU A 1 95 ? 4.509 -8.335 -11.310 1.00 86.31 95 GLU A C 1
ATOM 700 O O . GLU A 1 95 ? 5.117 -7.267 -11.237 1.00 86.31 95 GLU A O 1
ATOM 705 N N . LEU A 1 96 ? 4.306 -9.107 -10.245 1.00 83.44 96 LEU A N 1
ATOM 706 C CA . LEU A 1 96 ? 4.996 -8.848 -8.991 1.00 83.44 96 LEU A CA 1
ATOM 707 C C . LEU A 1 96 ? 6.491 -9.035 -9.220 1.00 83.44 96 LEU A C 1
ATOM 709 O O . LEU A 1 96 ? 6.934 -10.074 -9.712 1.00 83.44 96 LEU A O 1
ATOM 713 N N . VAL A 1 97 ? 7.272 -8.028 -8.841 1.00 80.50 97 VAL A N 1
ATOM 714 C CA . VAL A 1 97 ? 8.724 -8.133 -8.880 1.00 80.50 97 VAL A CA 1
ATOM 715 C C . VAL A 1 97 ? 9.119 -9.270 -7.936 1.00 80.50 97 VAL A C 1
ATOM 717 O O . VAL A 1 97 ? 8.712 -9.247 -6.770 1.00 80.50 97 VAL A O 1
ATOM 720 N N . PRO A 1 98 ? 9.908 -10.258 -8.395 1.00 69.75 98 PRO A N 1
ATOM 721 C CA . PRO A 1 98 ? 10.356 -11.359 -7.556 1.00 69.75 98 PRO A CA 1
ATOM 722 C C . PRO A 1 98 ? 11.391 -10.842 -6.551 1.00 69.75 98 PRO A C 1
ATOM 724 O O . PRO A 1 98 ? 12.600 -10.897 -6.765 1.00 69.75 98 PRO A O 1
ATOM 727 N N . LEU A 1 99 ? 10.900 -10.282 -5.452 1.00 69.44 99 LEU A N 1
ATOM 728 C CA . LEU A 1 99 ? 11.691 -9.980 -4.264 1.00 69.44 99 LEU A CA 1
ATOM 729 C C . LEU A 1 99 ? 11.985 -11.278 -3.500 1.00 69.44 99 LEU A C 1
ATOM 731 O O . LEU A 1 99 ? 11.313 -12.291 -3.672 1.00 69.44 99 LEU A O 1
ATOM 735 N N . GLU A 1 100 ? 12.951 -11.245 -2.585 1.00 66.62 100 GLU A N 1
ATOM 736 C CA . GLU A 1 100 ? 13.205 -12.387 -1.693 1.00 66.62 100 GLU A CA 1
ATOM 737 C C . GLU A 1 100 ? 11.973 -12.732 -0.834 1.00 66.62 100 GLU A C 1
ATOM 739 O O . GLU A 1 100 ? 11.787 -13.880 -0.434 1.00 66.62 100 GLU A O 1
ATOM 744 N N . ARG A 1 101 ? 11.122 -11.733 -0.558 1.00 67.50 101 ARG A N 1
ATOM 745 C CA . ARG A 1 101 ? 9.840 -11.869 0.141 1.00 67.50 101 ARG A CA 1
ATOM 746 C C . ARG A 1 101 ? 8.902 -10.705 -0.182 1.00 67.50 101 ARG A C 1
ATOM 748 O O . ARG A 1 101 ? 9.353 -9.564 -0.280 1.00 67.50 101 ARG A O 1
ATOM 755 N N . ARG A 1 102 ? 7.595 -10.977 -0.256 1.00 83.25 102 ARG A N 1
ATOM 756 C CA . ARG A 1 102 ? 6.548 -9.945 -0.177 1.00 83.25 102 ARG A CA 1
ATOM 757 C C . ARG A 1 102 ? 6.648 -9.265 1.190 1.00 83.25 102 ARG A C 1
ATOM 759 O O . ARG A 1 102 ? 6.736 -9.940 2.217 1.00 83.25 102 ARG A O 1
ATOM 766 N N . PHE A 1 103 ? 6.675 -7.936 1.216 1.00 86.69 103 PHE A N 1
ATOM 767 C CA . PHE A 1 103 ? 6.673 -7.214 2.482 1.00 86.69 103 PHE A CA 1
ATOM 768 C C . PHE A 1 103 ? 5.273 -7.291 3.081 1.00 86.69 103 PHE A C 1
ATOM 770 O O . PHE A 1 103 ? 4.309 -6.834 2.468 1.00 86.69 103 PHE A O 1
ATOM 777 N N . CYS A 1 104 ? 5.167 -7.847 4.283 1.00 89.44 104 CYS A N 1
ATOM 778 C CA . CYS A 1 104 ? 3.930 -7.881 5.043 1.00 89.44 104 CYS A CA 1
ATOM 779 C C . CYS A 1 104 ? 4.237 -7.694 6.525 1.00 89.44 104 CYS A C 1
ATOM 781 O O . CYS A 1 104 ? 5.092 -8.391 7.072 1.00 89.44 104 CYS A O 1
ATOM 783 N N . GLN A 1 105 ? 3.540 -6.760 7.167 1.00 90.06 105 GLN A N 1
ATOM 784 C CA . GLN A 1 105 ? 3.718 -6.450 8.579 1.00 90.06 105 GLN A CA 1
ATOM 785 C C . GLN A 1 105 ? 2.368 -6.292 9.267 1.00 90.06 105 GLN A C 1
ATOM 787 O O . GLN A 1 105 ? 1.538 -5.500 8.825 1.00 90.06 105 GLN A O 1
ATOM 792 N N . GLN A 1 106 ? 2.178 -6.972 10.398 1.00 92.19 106 GLN A N 1
ATOM 793 C CA . GLN A 1 106 ? 1.025 -6.702 11.251 1.00 92.19 106 GLN A CA 1
ATOM 794 C C . GLN A 1 106 ? 1.182 -5.343 11.938 1.00 92.19 106 GLN A C 1
ATOM 796 O O . GLN A 1 106 ? 2.225 -5.036 12.520 1.00 92.19 106 GLN A O 1
ATOM 801 N N . VAL A 1 107 ? 0.110 -4.561 11.898 1.00 90.81 107 VAL A N 1
ATOM 802 C CA . VAL A 1 107 ? -0.038 -3.279 12.574 1.00 90.81 107 VAL A CA 1
ATOM 803 C C . VAL A 1 107 ? -1.214 -3.359 13.535 1.00 90.81 107 VAL A C 1
ATOM 805 O O . VAL A 1 107 ? -2.263 -3.924 13.217 1.00 90.81 107 VAL A O 1
ATOM 808 N N . VAL A 1 108 ? -1.031 -2.790 14.723 1.00 92.38 108 VAL A N 1
ATOM 809 C CA . VAL A 1 108 ? -2.058 -2.724 15.766 1.00 92.38 108 VAL A CA 1
ATOM 810 C C . VAL A 1 108 ? -2.260 -1.270 16.166 1.00 92.38 108 VAL A C 1
ATOM 812 O O . VAL A 1 108 ? -1.313 -0.615 16.583 1.00 92.38 108 VAL A O 1
ATOM 815 N N . ILE A 1 109 ? -3.485 -0.759 16.061 1.00 90.06 109 ILE A N 1
ATOM 816 C CA . ILE A 1 109 ? -3.817 0.630 16.406 1.00 90.06 109 ILE A CA 1
ATOM 817 C C . ILE A 1 109 ? -4.874 0.682 17.506 1.00 90.06 109 ILE A C 1
ATOM 819 O O . ILE A 1 109 ? -5.769 -0.163 17.570 1.00 90.06 109 ILE A O 1
ATOM 823 N N . ALA A 1 110 ? -4.817 1.694 18.368 1.00 91.88 110 ALA A N 1
ATOM 824 C CA . ALA A 1 110 ? -5.862 1.904 19.364 1.00 91.88 110 ALA A CA 1
ATOM 825 C C . ALA A 1 110 ? -7.172 2.344 18.687 1.00 91.88 110 ALA A C 1
ATOM 827 O O . ALA A 1 110 ? -7.176 3.249 17.853 1.00 91.88 110 ALA A O 1
ATOM 828 N N . ALA A 1 111 ? -8.310 1.762 19.082 1.00 88.12 111 ALA A N 1
ATOM 829 C CA . ALA A 1 111 ? -9.611 2.145 18.524 1.00 88.12 111 ALA A CA 1
ATOM 830 C C . ALA A 1 111 ? -9.987 3.605 18.829 1.00 88.12 111 ALA A C 1
ATOM 832 O O . ALA A 1 111 ? -10.774 4.202 18.102 1.00 88.12 111 ALA A O 1
ATOM 833 N N . SER A 1 112 ? -9.404 4.188 19.881 1.00 89.06 112 SER A N 1
ATOM 834 C CA . SER A 1 112 ? -9.569 5.599 20.241 1.00 89.06 112 SER A CA 1
ATOM 835 C C . SER A 1 112 ? -8.975 6.569 19.222 1.00 89.06 112 SER A C 1
ATOM 837 O O . SER A 1 112 ? -9.277 7.753 19.294 1.00 89.06 112 SER A O 1
ATOM 839 N N . LEU A 1 113 ? -8.129 6.095 18.299 1.00 86.25 113 LEU A N 1
ATOM 840 C CA . LEU A 1 113 ? -7.593 6.934 17.229 1.00 86.25 113 LEU A CA 1
ATOM 841 C C . LEU A 1 113 ? -8.639 7.249 16.158 1.00 86.25 113 LEU A C 1
ATOM 843 O O . LEU A 1 113 ? -8.418 8.148 15.365 1.00 86.25 113 LEU A O 1
ATOM 847 N N . PHE A 1 114 ? -9.779 6.558 16.107 1.00 80.56 114 PHE A N 1
ATOM 848 C CA . PHE A 1 114 ? -10.814 6.876 15.126 1.00 80.56 114 PHE A CA 1
ATOM 849 C C . PHE A 1 114 ? -11.643 8.104 15.539 1.00 80.56 114 PHE A C 1
ATOM 851 O O . PHE A 1 114 ? -12.062 8.184 16.696 1.00 80.56 114 PHE A O 1
ATOM 858 N N . PRO A 1 115 ? -11.967 9.020 14.601 1.00 76.69 115 PRO A N 1
ATOM 859 C CA . PRO A 1 115 ? -11.646 9.012 13.165 1.00 76.69 115 PRO A CA 1
ATOM 860 C C . PRO A 1 115 ? -10.405 9.859 12.793 1.00 76.69 115 PRO A C 1
ATOM 862 O O . PRO A 1 115 ? -10.332 10.380 11.683 1.00 76.69 115 PRO A O 1
ATOM 865 N N . ASP A 1 116 ? -9.449 10.062 13.700 1.00 82.44 116 ASP A N 1
ATOM 866 C CA . ASP A 1 116 ? -8.226 1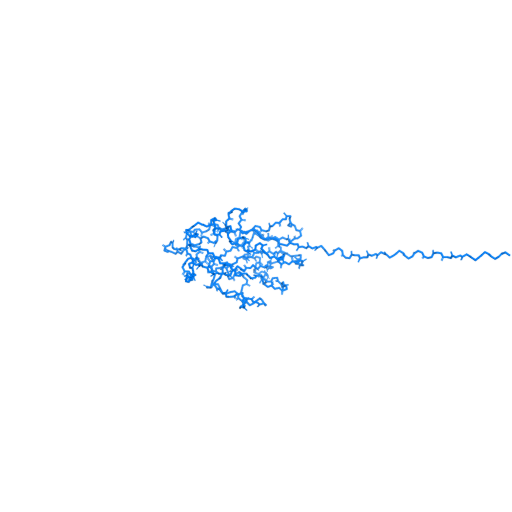0.832 13.442 1.00 82.44 116 ASP A CA 1
ATOM 867 C C . ASP A 1 116 ? -7.246 10.056 12.539 1.00 82.44 116 ASP A C 1
ATOM 869 O O . ASP A 1 116 ? -6.331 9.361 12.986 1.00 82.44 116 ASP A O 1
ATOM 873 N N . PHE A 1 117 ? -7.433 10.188 11.224 1.00 74.62 117 PHE A N 1
ATOM 874 C CA . PHE A 1 117 ? -6.586 9.536 10.221 1.00 74.62 117 PHE A CA 1
ATOM 875 C C . PHE A 1 117 ? -5.142 10.036 10.207 1.00 74.62 117 PHE A C 1
ATOM 877 O O . PHE A 1 117 ? -4.255 9.294 9.784 1.00 74.62 117 PHE A O 1
ATOM 884 N N . ALA A 1 118 ? -4.876 11.256 10.680 1.00 75.69 118 ALA A N 1
ATOM 885 C CA . ALA A 1 118 ? -3.504 11.730 10.812 1.00 75.69 118 ALA A CA 1
ATOM 886 C C . ALA A 1 118 ? -2.786 10.950 11.924 1.00 75.69 118 ALA A C 1
ATOM 888 O O . ALA A 1 118 ? -1.674 10.458 11.713 1.00 75.69 118 ALA A O 1
ATOM 889 N N . ALA A 1 119 ? -3.453 10.748 13.065 1.00 82.00 119 ALA A N 1
ATOM 890 C CA . ALA A 1 119 ? -2.928 9.943 14.164 1.00 82.00 119 ALA A CA 1
ATOM 891 C C . ALA A 1 119 ? -2.796 8.455 13.793 1.00 82.00 119 ALA A C 1
ATOM 893 O O . ALA A 1 119 ? -1.753 7.855 14.051 1.00 82.00 119 ALA A O 1
ATOM 894 N N . ILE A 1 120 ? -3.793 7.876 13.109 1.00 81.00 120 ILE A N 1
ATOM 895 C CA . ILE A 1 120 ? -3.700 6.509 12.556 1.00 81.00 120 ILE A CA 1
ATOM 896 C C . ILE A 1 120 ? -2.482 6.398 11.626 1.00 81.00 120 ILE A C 1
ATOM 898 O O . ILE A 1 120 ? -1.736 5.424 11.682 1.00 81.00 120 ILE A O 1
ATOM 902 N N . GLY A 1 121 ? -2.233 7.417 10.804 1.00 77.25 121 GLY A N 1
ATOM 903 C CA . GLY A 1 121 ? -1.104 7.452 9.880 1.00 77.25 121 GLY A CA 1
ATOM 904 C C . GLY A 1 121 ? 0.259 7.554 10.516 1.00 77.25 121 GLY A C 1
ATOM 905 O O . GLY A 1 121 ? 1.205 6.904 10.066 1.00 77.25 121 GLY A O 1
ATOM 906 N N . ALA A 1 122 ? 0.373 8.356 11.567 1.00 78.81 122 ALA A N 1
ATOM 907 C CA . ALA A 1 122 ? 1.570 8.393 12.388 1.00 78.81 122 ALA A CA 1
ATOM 908 C C . ALA A 1 122 ? 1.856 7.012 13.004 1.00 78.81 122 ALA A C 1
ATOM 910 O O . ALA A 1 122 ? 2.976 6.520 12.873 1.00 78.81 122 ALA A O 1
ATOM 911 N N . GLU A 1 123 ? 0.836 6.358 13.565 1.00 84.88 123 GLU A N 1
ATOM 912 C CA . GLU A 1 123 ? 0.964 5.047 14.212 1.00 84.88 123 GLU A CA 1
ATOM 913 C C . GLU A 1 123 ? 1.369 3.943 13.219 1.00 84.88 123 GLU A C 1
ATOM 915 O O . GLU A 1 123 ? 2.346 3.224 13.439 1.00 84.88 123 GLU A O 1
ATOM 920 N N . VAL A 1 124 ? 0.690 3.858 12.066 1.00 82.44 124 VAL A N 1
ATOM 921 C CA . VAL A 1 124 ? 1.039 2.909 10.993 1.00 82.44 124 VAL A CA 1
ATOM 922 C C . VAL A 1 124 ? 2.485 3.114 10.546 1.00 82.44 124 VAL A C 1
ATOM 924 O O . VAL A 1 124 ? 3.252 2.155 10.463 1.00 82.44 124 VAL A O 1
ATOM 927 N N . ARG A 1 125 ? 2.899 4.361 10.287 1.00 78.38 125 ARG A N 1
ATOM 928 C CA . ARG A 1 125 ? 4.276 4.657 9.863 1.00 78.38 125 ARG A CA 1
ATOM 929 C C . ARG A 1 125 ? 5.297 4.289 10.923 1.00 78.38 125 ARG A C 1
ATOM 931 O O . ARG A 1 125 ? 6.339 3.751 10.564 1.00 78.38 125 ARG A O 1
ATOM 938 N N . GLN A 1 126 ? 5.026 4.564 12.196 1.00 82.81 126 GLN A N 1
ATOM 939 C CA . GLN A 1 126 ? 5.932 4.213 13.286 1.00 82.81 126 GLN A CA 1
ATOM 940 C C . GLN A 1 126 ? 6.200 2.703 13.322 1.00 82.81 126 GLN A C 1
ATOM 942 O O . GLN A 1 126 ? 7.349 2.291 13.475 1.00 82.81 126 GLN A O 1
ATOM 947 N N . GLN A 1 127 ? 5.166 1.885 13.117 1.00 85.50 127 GLN A N 1
ATOM 948 C CA . GLN A 1 127 ? 5.292 0.426 13.118 1.00 85.50 127 GLN A CA 1
ATOM 949 C C . GLN A 1 127 ? 5.934 -0.114 11.827 1.00 85.50 127 GLN A C 1
ATOM 951 O O . GLN A 1 127 ? 6.758 -1.027 11.878 1.00 85.50 127 GLN A O 1
ATOM 956 N N . VAL A 1 128 ? 5.626 0.476 10.667 1.00 78.94 128 VAL A N 1
ATOM 957 C CA . VAL A 1 128 ? 6.181 0.046 9.369 1.00 78.94 128 VAL A CA 1
ATOM 958 C C . VAL A 1 128 ? 7.651 0.460 9.205 1.00 78.94 128 VAL A C 1
ATOM 960 O O . VAL A 1 128 ? 8.445 -0.341 8.713 1.00 78.94 128 VAL A O 1
ATOM 963 N N . ARG A 1 129 ? 8.059 1.649 9.683 1.00 68.38 129 ARG A N 1
ATOM 964 C CA . ARG A 1 129 ? 9.450 2.163 9.618 1.00 68.38 129 ARG A CA 1
ATOM 965 C C . ARG A 1 129 ? 10.487 1.276 10.310 1.00 68.38 129 ARG A C 1
ATOM 967 O O . ARG A 1 129 ? 11.674 1.434 10.051 1.00 68.38 129 ARG A O 1
ATOM 974 N N . ALA A 1 130 ? 10.068 0.354 11.173 1.00 56.81 130 ALA A N 1
ATOM 975 C CA . ALA A 1 130 ? 10.960 -0.553 11.890 1.00 56.81 130 ALA A CA 1
ATOM 976 C C . ALA A 1 130 ? 11.610 -1.648 11.008 1.00 56.81 130 ALA A C 1
ATOM 978 O O . ALA A 1 130 ? 12.279 -2.532 11.541 1.00 56.81 130 ALA A O 1
ATOM 979 N N . HIS A 1 131 ? 11.432 -1.613 9.681 1.00 63.81 131 HIS A N 1
ATOM 980 C CA . HIS A 1 131 ? 11.813 -2.700 8.777 1.00 63.81 131 HIS A CA 1
ATOM 981 C C . HIS A 1 131 ? 12.981 -2.362 7.831 1.00 63.81 131 HIS A C 1
ATOM 983 O O . HIS A 1 131 ? 13.175 -1.198 7.476 1.00 63.81 131 HIS A O 1
ATOM 989 N N . PRO A 1 132 ? 13.762 -3.378 7.402 1.00 63.00 132 PRO A N 1
ATOM 990 C CA . PRO A 1 132 ? 14.827 -3.223 6.406 1.00 63.00 132 PRO A CA 1
ATOM 991 C C . PRO A 1 132 ? 14.290 -2.723 5.049 1.00 63.00 132 PRO A C 1
ATOM 993 O O . PRO A 1 132 ? 13.082 -2.792 4.813 1.00 63.00 132 PRO A O 1
ATOM 996 N N . PRO A 1 133 ? 15.168 -2.244 4.140 1.00 67.06 133 PRO A N 1
ATOM 997 C CA . PRO A 1 133 ? 14.764 -1.849 2.788 1.00 67.06 133 PRO A CA 1
ATOM 998 C C . PRO A 1 1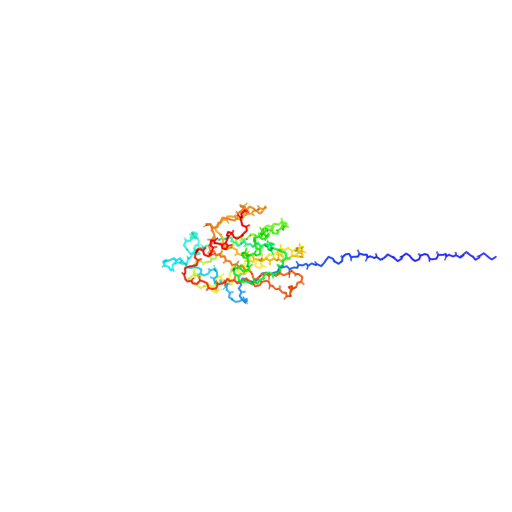33 ? 13.979 -2.967 2.086 1.00 67.06 133 PRO A C 1
ATOM 1000 O O . PRO A 1 133 ? 14.290 -4.145 2.262 1.00 67.06 133 PRO A O 1
ATOM 1003 N N . LEU A 1 134 ? 12.975 -2.591 1.281 1.00 69.62 134 LEU A N 1
ATOM 1004 C CA . LEU A 1 134 ? 12.082 -3.535 0.583 1.00 69.62 134 LEU A CA 1
ATOM 1005 C C . LEU A 1 134 ? 12.841 -4.504 -0.326 1.00 69.62 134 LEU A C 1
ATOM 1007 O O . LEU A 1 134 ? 12.474 -5.666 -0.466 1.00 69.62 134 LEU A O 1
ATOM 1011 N N . THR A 1 135 ? 13.911 -4.008 -0.935 1.00 71.31 135 THR A N 1
ATOM 1012 C CA . THR A 1 135 ? 14.904 -4.780 -1.670 1.00 71.31 135 THR A CA 1
ATOM 1013 C C . THR A 1 135 ? 16.190 -3.971 -1.735 1.00 71.31 135 THR A C 1
ATOM 1015 O O . THR A 1 135 ? 16.172 -2.749 -1.563 1.00 71.31 135 THR A O 1
ATOM 1018 N N . THR A 1 136 ? 17.303 -4.657 -1.957 1.00 68.88 136 THR A N 1
ATOM 1019 C CA . THR A 1 136 ? 18.604 -4.064 -2.296 1.00 68.88 136 THR A CA 1
ATOM 1020 C C . THR A 1 136 ? 18.980 -4.301 -3.762 1.00 68.88 136 THR A C 1
ATOM 1022 O O . THR A 1 136 ? 20.000 -3.792 -4.214 1.00 68.88 136 THR A O 1
ATOM 1025 N N . ASN A 1 137 ? 18.156 -5.051 -4.506 1.00 72.00 137 ASN A N 1
ATOM 1026 C CA . ASN A 1 137 ? 18.380 -5.456 -5.893 1.00 72.00 137 ASN A CA 1
ATOM 1027 C C . ASN A 1 137 ? 17.100 -5.263 -6.727 1.00 72.00 137 ASN A C 1
ATOM 1029 O O . ASN A 1 137 ? 16.549 -6.211 -7.286 1.00 72.00 137 ASN A O 1
ATOM 1033 N N . ALA A 1 138 ? 16.569 -4.039 -6.743 1.00 75.88 138 ALA A N 1
ATOM 1034 C CA . ALA A 1 138 ? 15.438 -3.705 -7.605 1.00 75.88 138 ALA A CA 1
ATOM 1035 C C . ALA A 1 138 ? 15.844 -3.816 -9.091 1.00 75.88 138 ALA A C 1
ATOM 1037 O O . ALA A 1 138 ? 16.944 -3.368 -9.432 1.00 75.88 138 ALA A O 1
ATOM 1038 N N . PRO A 1 139 ? 15.002 -4.381 -9.976 1.00 79.50 139 PRO A N 1
ATOM 1039 C CA . PRO A 1 139 ? 15.284 -4.452 -11.409 1.00 79.50 139 PRO A CA 1
ATOM 1040 C C . PRO A 1 139 ? 15.285 -3.058 -12.054 1.00 79.50 139 PRO A C 1
ATOM 1042 O O . PRO A 1 139 ? 14.594 -2.157 -11.589 1.00 79.50 139 PRO A O 1
ATOM 1045 N N . ASP A 1 140 ? 16.041 -2.887 -13.140 1.00 83.81 140 ASP A N 1
ATOM 1046 C CA . ASP A 1 140 ? 16.084 -1.633 -13.911 1.00 83.81 140 ASP A CA 1
ATOM 1047 C C . ASP A 1 140 ? 14.949 -1.588 -14.949 1.00 83.81 140 ASP A C 1
ATOM 1049 O O . ASP A 1 140 ? 15.157 -1.656 -16.160 1.00 83.81 140 ASP A O 1
ATOM 1053 N N . VAL A 1 141 ? 13.717 -1.595 -14.446 1.00 85.88 141 VAL A N 1
ATOM 1054 C CA . VAL A 1 141 ? 12.482 -1.550 -15.239 1.00 85.88 141 VAL A CA 1
ATOM 1055 C C . VAL A 1 141 ? 11.480 -0.607 -14.573 1.00 85.88 141 VAL A C 1
ATOM 1057 O O . VAL A 1 141 ? 11.594 -0.343 -13.372 1.00 85.88 141 VAL A O 1
ATOM 1060 N N . PRO A 1 142 ? 10.493 -0.074 -15.315 1.00 89.06 142 PRO A N 1
ATOM 1061 C CA . PRO A 1 142 ? 9.410 0.697 -14.724 1.00 89.06 142 PRO A CA 1
ATOM 1062 C C . PRO A 1 142 ? 8.635 -0.131 -13.698 1.00 89.06 142 PRO A C 1
ATOM 1064 O O . PRO A 1 142 ? 8.165 -1.236 -13.982 1.00 89.06 142 PRO A O 1
ATOM 1067 N N . MET A 1 143 ? 8.482 0.425 -12.501 1.00 89.19 143 MET A N 1
ATOM 1068 C CA . MET A 1 143 ? 7.767 -0.214 -11.404 1.00 89.19 143 MET A CA 1
ATOM 1069 C C . MET A 1 143 ? 6.728 0.716 -10.790 1.00 89.19 143 MET A C 1
ATOM 1071 O O . MET A 1 143 ? 6.802 1.939 -10.894 1.00 89.19 143 MET A O 1
ATOM 1075 N N . LEU A 1 144 ? 5.782 0.111 -10.086 1.00 89.12 144 LEU A N 1
ATOM 1076 C CA . LEU A 1 144 ? 4.827 0.756 -9.201 1.00 89.12 144 LEU A CA 1
ATOM 1077 C C . LEU A 1 144 ? 4.915 0.097 -7.824 1.00 89.12 144 LEU A C 1
ATOM 1079 O O . LEU A 1 144 ? 5.010 -1.122 -7.713 1.00 89.12 144 LEU A O 1
ATOM 1083 N N . ALA A 1 145 ? 4.872 0.903 -6.768 1.00 88.31 145 ALA A N 1
ATOM 1084 C CA . ALA A 1 145 ? 4.715 0.408 -5.412 1.00 88.31 145 ALA A CA 1
ATOM 1085 C C . ALA A 1 145 ? 3.232 0.449 -5.044 1.00 88.31 145 ALA A C 1
ATOM 1087 O O . ALA A 1 145 ? 2.603 1.501 -5.149 1.00 88.31 145 ALA A O 1
ATOM 1088 N N . ARG A 1 146 ? 2.672 -0.668 -4.587 1.00 89.50 146 ARG A N 1
ATOM 1089 C CA . ARG A 1 146 ? 1.308 -0.735 -4.056 1.00 89.50 146 ARG A CA 1
ATOM 1090 C C . ARG A 1 146 ? 1.366 -1.024 -2.567 1.00 89.50 146 ARG A C 1
ATOM 1092 O O . ARG A 1 146 ? 2.075 -1.928 -2.139 1.00 89.50 146 ARG A O 1
ATOM 1099 N N . VAL A 1 147 ? 0.594 -0.277 -1.789 1.00 88.88 147 VAL A N 1
ATOM 1100 C CA . VAL A 1 147 ? 0.409 -0.518 -0.360 1.00 88.88 147 VAL A CA 1
ATOM 1101 C C . VAL A 1 147 ? -1.037 -0.890 -0.106 1.00 88.88 147 VAL A C 1
ATOM 1103 O O . VAL A 1 147 ? -1.940 -0.107 -0.401 1.00 88.88 147 VAL A O 1
ATOM 1106 N N . THR A 1 148 ? -1.243 -2.053 0.500 1.00 90.12 148 THR A N 1
ATOM 1107 C CA . THR A 1 148 ? -2.567 -2.534 0.890 1.00 90.12 148 THR A CA 1
ATOM 1108 C C . THR A 1 148 ? -2.625 -2.728 2.396 1.00 90.12 148 THR A C 1
ATOM 1110 O O . THR A 1 148 ? -1.773 -3.391 2.980 1.00 90.12 148 THR A O 1
ATOM 1113 N N . LEU A 1 149 ? -3.647 -2.163 3.031 1.00 90.31 149 LEU A N 1
ATOM 1114 C CA . LEU A 1 149 ? -4.065 -2.563 4.370 1.00 90.31 149 LEU A CA 1
ATOM 1115 C C . LEU A 1 149 ? -5.047 -3.715 4.200 1.00 90.31 149 LEU A C 1
ATOM 1117 O O . LEU A 1 149 ? -5.988 -3.582 3.422 1.00 90.31 149 LEU A O 1
ATOM 1121 N N . THR A 1 150 ? -4.862 -4.827 4.900 1.00 92.38 150 THR A N 1
ATOM 1122 C CA . THR A 1 150 ? -5.715 -6.015 4.749 1.00 92.38 150 THR A CA 1
ATOM 1123 C C . THR A 1 150 ? -5.945 -6.729 6.076 1.00 92.38 150 THR A C 1
ATOM 1125 O O . THR A 1 150 ? -5.095 -6.705 6.964 1.00 92.38 150 THR A O 1
ATOM 1128 N N . SER A 1 151 ? -7.098 -7.377 6.216 1.00 93.62 151 SER A N 1
ATOM 1129 C CA . SER A 1 151 ? -7.363 -8.328 7.303 1.00 93.62 151 SER A CA 1
ATOM 1130 C C . SER A 1 151 ? -6.725 -9.703 7.052 1.00 93.62 151 SER A C 1
ATOM 1132 O O . SER A 1 151 ? -6.554 -10.473 7.997 1.00 93.62 151 SER A O 1
ATOM 1134 N N . GLN A 1 152 ? -6.307 -9.991 5.812 1.00 94.56 152 GLN A N 1
ATOM 1135 C CA . GLN A 1 152 ? -5.657 -11.247 5.433 1.00 94.56 152 GLN A CA 1
ATOM 1136 C C . GLN A 1 152 ? -4.331 -11.435 6.194 1.00 94.56 152 GLN A C 1
ATOM 1138 O O . GLN A 1 152 ? -3.514 -10.507 6.206 1.00 94.56 152 GLN A O 1
ATOM 1143 N N . PRO A 1 153 ? -4.079 -12.595 6.829 1.00 93.50 153 PRO A N 1
ATOM 1144 C CA . PRO A 1 153 ? -2.846 -12.853 7.573 1.00 93.50 153 PRO A CA 1
ATOM 1145 C C . PRO A 1 153 ? -1.585 -12.834 6.697 1.00 93.50 153 PRO A C 1
ATOM 1147 O O . PRO A 1 153 ? -1.566 -13.417 5.618 1.00 93.50 153 PRO A O 1
ATOM 1150 N N . CYS A 1 154 ? -0.476 -12.277 7.205 1.00 91.88 154 CYS A N 1
ATOM 1151 C CA . CYS A 1 154 ? 0.804 -12.290 6.479 1.00 91.88 154 CYS A CA 1
ATOM 1152 C C . CYS A 1 154 ? 1.309 -13.696 6.130 1.00 91.88 154 CYS A C 1
ATOM 1154 O O . CYS A 1 154 ? 1.939 -13.857 5.092 1.00 91.88 154 CYS A O 1
ATOM 1156 N N . ALA A 1 155 ? 1.005 -14.704 6.954 1.00 91.81 155 ALA A N 1
ATOM 1157 C CA . ALA A 1 155 ? 1.382 -16.094 6.696 1.00 91.81 155 ALA A CA 1
ATOM 1158 C C . ALA A 1 155 ? 0.766 -16.653 5.397 1.00 91.81 155 ALA A C 1
ATOM 1160 O O . ALA A 1 155 ? 1.343 -17.537 4.777 1.00 91.81 155 ALA A O 1
ATOM 1161 N N . GLU A 1 156 ? -0.386 -16.129 4.966 1.00 91.25 156 GLU A N 1
ATOM 1162 C CA . GLU A 1 156 ? -1.042 -16.522 3.709 1.00 91.25 156 GLU A CA 1
ATOM 1163 C C . GLU A 1 156 ? -0.472 -15.784 2.486 1.00 91.25 156 GLU A C 1
ATOM 1165 O O . GLU A 1 156 ? -0.717 -16.180 1.350 1.00 91.25 156 GLU A O 1
ATOM 1170 N N . LEU A 1 157 ? 0.302 -14.721 2.721 1.00 87.56 157 LEU A N 1
ATOM 1171 C CA . LEU A 1 157 ? 0.924 -13.872 1.703 1.00 87.56 157 LEU A CA 1
ATOM 1172 C C . LEU A 1 157 ? 2.424 -14.154 1.533 1.00 87.56 157 LEU A C 1
ATOM 1174 O O . LEU A 1 157 ? 3.084 -13.542 0.686 1.00 87.56 157 LEU A O 1
ATOM 1178 N N . GLU A 1 158 ? 2.981 -15.065 2.335 1.00 81.25 158 GLU A N 1
ATOM 1179 C CA . GLU A 1 158 ? 4.358 -15.525 2.180 1.00 81.25 158 GLU A CA 1
ATOM 1180 C C . GLU A 1 158 ? 4.568 -16.135 0.786 1.00 81.25 158 GLU A C 1
ATOM 1182 O O . GLU A 1 158 ? 3.675 -16.751 0.207 1.00 81.25 158 GLU A O 1
ATOM 1187 N N . GLY A 1 159 ? 5.758 -15.931 0.212 1.00 73.44 159 GLY A N 1
ATOM 1188 C CA . GLY A 1 159 ? 6.091 -16.478 -1.107 1.00 73.44 159 GLY A CA 1
ATOM 1189 C C . GLY A 1 159 ? 5.243 -15.940 -2.268 1.00 73.44 159 GLY A C 1
ATOM 1190 O O . GLY A 1 159 ? 5.112 -16.638 -3.267 1.00 73.44 159 GLY A O 1
ATOM 1191 N N . PHE A 1 160 ? 4.696 -14.721 -2.150 1.00 75.75 160 PHE A N 1
ATOM 1192 C CA . PHE A 1 160 ? 3.808 -14.089 -3.143 1.00 75.75 160 PHE A CA 1
ATOM 1193 C C . PHE A 1 160 ? 2.448 -14.784 -3.301 1.00 75.75 160 PHE A C 1
ATOM 1195 O O . PHE A 1 160 ? 1.854 -14.741 -4.377 1.00 75.75 160 PHE A O 1
ATOM 1202 N N . GLY A 1 161 ? 1.930 -15.398 -2.228 1.00 82.19 161 GLY A N 1
ATOM 1203 C CA . GLY A 1 161 ? 0.538 -15.859 -2.190 1.00 82.19 161 GLY A CA 1
ATOM 1204 C C . GLY A 1 161 ? -0.442 -14.729 -2.549 1.00 82.19 161 GLY A C 1
ATOM 1205 O O . GLY A 1 161 ? -0.152 -13.572 -2.228 1.00 82.19 161 GLY A O 1
ATOM 1206 N N . PRO A 1 162 ? -1.567 -15.027 -3.226 1.00 87.00 162 PRO A N 1
ATOM 1207 C CA . PRO A 1 162 ? -2.451 -14.011 -3.791 1.00 87.00 162 PRO A CA 1
ATOM 1208 C C . PRO A 1 162 ? -3.079 -13.141 -2.700 1.00 87.00 162 PRO A C 1
ATOM 1210 O O . PRO A 1 162 ? -3.519 -13.632 -1.654 1.00 87.00 162 PRO A O 1
ATOM 1213 N N . LEU A 1 163 ? -3.134 -11.838 -2.962 1.00 89.75 163 LEU A N 1
ATOM 1214 C CA . LEU A 1 163 ? -3.800 -10.877 -2.096 1.00 89.75 163 LEU A CA 1
ATOM 1215 C C . LEU A 1 163 ? -5.309 -10.955 -2.335 1.00 89.75 163 LEU A C 1
ATOM 1217 O O . LEU A 1 163 ? -5.760 -10.711 -3.451 1.00 89.75 163 LEU A O 1
ATOM 1221 N N . ASP A 1 164 ? -6.096 -11.254 -1.300 1.00 92.75 164 ASP A N 1
ATOM 1222 C CA . ASP A 1 164 ? -7.557 -11.246 -1.396 1.00 92.75 164 ASP A CA 1
ATOM 1223 C C . ASP A 1 164 ? -8.076 -9.796 -1.405 1.00 92.75 164 ASP A C 1
ATOM 1225 O O . ASP A 1 164 ? -8.028 -9.107 -0.375 1.00 92.75 164 ASP A O 1
ATOM 1229 N N . PRO A 1 165 ? -8.629 -9.300 -2.530 1.00 91.19 165 PRO A N 1
ATOM 1230 C CA . PRO A 1 165 ? -9.133 -7.938 -2.594 1.00 91.19 165 PRO A CA 1
ATOM 1231 C C . PRO A 1 165 ? -10.313 -7.706 -1.648 1.00 91.19 165 PRO A C 1
ATOM 1233 O O . PRO A 1 165 ? -10.526 -6.569 -1.227 1.00 91.19 165 PRO A O 1
ATOM 1236 N N . ALA A 1 166 ? -11.081 -8.743 -1.294 1.00 91.06 166 ALA A N 1
ATOM 1237 C CA . ALA A 1 166 ? -12.200 -8.643 -0.359 1.00 91.06 166 ALA A CA 1
ATOM 1238 C C . ALA A 1 166 ? -11.739 -8.439 1.094 1.00 91.06 166 ALA A C 1
ATOM 1240 O O . ALA A 1 166 ? -12.463 -7.833 1.881 1.00 91.06 166 ALA A O 1
ATOM 1241 N N . ALA A 1 167 ? -10.517 -8.856 1.431 1.00 92.56 167 ALA A N 1
ATOM 1242 C CA . ALA A 1 167 ? -9.919 -8.645 2.746 1.00 92.56 167 ALA A CA 1
ATOM 1243 C C . ALA A 1 167 ? -9.273 -7.254 2.907 1.00 92.56 167 ALA A C 1
ATOM 1245 O O . ALA A 1 167 ? -8.944 -6.852 4.028 1.00 92.56 167 ALA A O 1
ATOM 1246 N N . ALA A 1 168 ? -9.091 -6.508 1.810 1.00 91.19 168 ALA A N 1
ATOM 1247 C CA . ALA A 1 168 ? -8.483 -5.181 1.833 1.00 91.19 168 ALA A CA 1
ATOM 1248 C C . ALA A 1 168 ? -9.336 -4.160 2.615 1.00 91.19 168 ALA A C 1
ATOM 1250 O O . ALA A 1 168 ? -10.552 -4.112 2.521 1.00 91.19 168 ALA A O 1
ATOM 1251 N N . VAL A 1 169 ? -8.706 -3.285 3.378 1.00 88.50 169 VAL A N 1
ATOM 1252 C CA . VAL A 1 169 ? -9.376 -2.242 4.174 1.00 88.50 169 VAL A CA 1
ATOM 1253 C C . VAL A 1 169 ? -8.829 -0.844 3.889 1.00 88.50 169 VAL A C 1
ATOM 1255 O O . VAL A 1 169 ? -9.353 0.159 4.366 1.00 88.50 169 VAL A O 1
ATOM 1258 N N . GLY A 1 170 ? -7.810 -0.776 3.034 1.00 87.56 170 GLY A N 1
ATOM 1259 C CA . GLY A 1 170 ? -7.271 0.431 2.427 1.00 87.56 170 GLY A CA 1
ATOM 1260 C C . GLY A 1 170 ? -6.289 0.042 1.329 1.00 87.56 170 GLY A C 1
ATOM 1261 O O . GLY A 1 170 ? -5.639 -0.994 1.431 1.00 87.56 170 GLY A O 1
ATOM 1262 N N . CYS A 1 171 ? -6.182 0.838 0.270 1.00 87.38 171 CYS A N 1
ATOM 1263 C CA . CYS A 1 171 ? -5.204 0.586 -0.785 1.00 87.38 171 CYS A CA 1
ATOM 1264 C C . CYS A 1 171 ? -4.773 1.893 -1.445 1.00 87.38 171 CYS A C 1
ATOM 1266 O O . CYS A 1 171 ? -5.586 2.797 -1.647 1.00 87.38 171 CYS A O 1
ATOM 1268 N N . ALA A 1 172 ? -3.487 1.988 -1.759 1.00 86.00 172 ALA A N 1
ATOM 1269 C CA . ALA A 1 172 ? -2.886 3.124 -2.437 1.00 86.00 172 ALA A CA 1
ATOM 1270 C C . ALA A 1 172 ? -1.680 2.663 -3.268 1.00 86.00 172 ALA A C 1
ATOM 1272 O O . ALA A 1 172 ? -1.116 1.598 -3.013 1.00 86.00 172 ALA A O 1
ATOM 1273 N N . TYR A 1 173 ? -1.273 3.460 -4.253 1.00 85.69 173 TYR A N 1
ATOM 1274 C CA . TYR A 1 173 ? -0.151 3.122 -5.123 1.00 85.69 173 TYR A CA 1
ATOM 1275 C C . TYR A 1 173 ? 0.692 4.350 -5.484 1.00 85.69 173 TYR A C 1
ATOM 1277 O O . TYR A 1 173 ? 0.233 5.488 -5.444 1.00 85.69 173 TYR A O 1
ATOM 1285 N N . SER A 1 174 ? 1.962 4.141 -5.812 1.00 85.81 174 SER A N 1
ATOM 1286 C CA . SER A 1 174 ? 2.832 5.211 -6.292 1.00 85.81 174 SER A CA 1
ATOM 1287 C C . SER A 1 174 ? 2.535 5.555 -7.748 1.00 85.81 174 SER A C 1
ATOM 1289 O O . SER A 1 174 ? 2.053 4.727 -8.519 1.00 85.81 174 SER A O 1
ATOM 1291 N N . CYS A 1 175 ? 2.954 6.744 -8.174 1.00 85.94 175 CYS A N 1
ATOM 1292 C CA . CYS A 1 175 ? 3.279 6.932 -9.584 1.00 85.94 175 CYS A CA 1
ATOM 1293 C C . CYS A 1 175 ? 4.294 5.867 -10.046 1.00 85.94 175 CYS A C 1
ATOM 1295 O O . CYS A 1 175 ? 5.127 5.441 -9.238 1.00 85.94 175 CYS A O 1
ATOM 1297 N N . PRO A 1 176 ? 4.271 5.475 -11.328 1.00 88.19 176 PRO A N 1
ATOM 1298 C CA . PRO A 1 176 ? 5.349 4.716 -11.940 1.00 88.19 176 PRO A CA 1
ATOM 1299 C C . PRO A 1 176 ? 6.697 5.385 -11.702 1.00 88.19 176 PRO A C 1
ATOM 1301 O O . PRO A 1 176 ? 6.812 6.608 -11.816 1.00 88.19 176 PRO A O 1
ATOM 1304 N N . PHE A 1 177 ? 7.720 4.594 -11.414 1.00 87.31 177 PHE A N 1
ATOM 1305 C CA . PHE A 1 177 ? 9.080 5.080 -11.237 1.00 87.31 177 PHE A CA 1
ATOM 1306 C C . PHE A 1 177 ? 10.096 4.109 -11.835 1.00 87.31 177 PHE A C 1
ATOM 1308 O O . PHE A 1 177 ? 9.839 2.915 -11.975 1.00 87.31 177 PHE A O 1
ATOM 1315 N N . LEU A 1 178 ? 11.271 4.642 -12.163 1.00 86.56 178 LEU A N 1
ATOM 1316 C CA . LEU A 1 178 ? 12.472 3.854 -12.420 1.00 86.56 178 LEU A CA 1
ATOM 1317 C C . LEU A 1 178 ? 13.333 3.911 -11.156 1.00 86.56 178 LEU A C 1
ATOM 1319 O O . LEU A 1 178 ? 13.619 5.021 -10.702 1.00 86.56 178 LEU A O 1
ATOM 1323 N N . PRO A 1 179 ? 13.731 2.772 -10.564 1.00 79.81 179 PRO A N 1
ATOM 1324 C CA . PRO A 1 179 ? 14.481 2.786 -9.312 1.00 79.81 179 PRO A CA 1
ATOM 1325 C C . PRO A 1 179 ? 15.811 3.549 -9.414 1.00 79.81 179 PRO A C 1
ATOM 1327 O O . PRO A 1 179 ? 16.172 4.229 -8.461 1.00 79.81 179 PRO A O 1
ATOM 1330 N N . ASP A 1 180 ? 16.470 3.537 -10.576 1.00 74.81 180 ASP A N 1
ATOM 1331 C CA . ASP A 1 180 ? 17.719 4.283 -10.817 1.00 74.81 180 ASP A CA 1
ATOM 1332 C C . ASP A 1 180 ? 17.530 5.803 -10.916 1.00 74.81 180 ASP A C 1
ATOM 1334 O O . ASP A 1 180 ? 18.488 6.562 -10.796 1.00 74.81 180 ASP A O 1
ATOM 1338 N N . ALA A 1 181 ? 16.298 6.268 -11.124 1.00 66.75 181 ALA A N 1
ATOM 1339 C CA . ALA A 1 181 ? 15.966 7.688 -11.202 1.00 66.75 181 ALA A CA 1
ATOM 1340 C C . ALA A 1 181 ? 15.385 8.240 -9.886 1.00 66.75 181 ALA A C 1
ATOM 1342 O O . ALA A 1 181 ? 14.970 9.401 -9.842 1.00 66.75 181 ALA A O 1
ATOM 1343 N N . LEU A 1 182 ? 15.296 7.417 -8.833 1.00 69.38 182 LEU A N 1
ATOM 1344 C CA . LEU A 1 182 ? 14.720 7.814 -7.550 1.00 69.38 182 LEU A CA 1
ATOM 1345 C C . LEU A 1 182 ? 15.771 8.395 -6.602 1.00 69.38 182 LEU A C 1
ATOM 1347 O O . LEU A 1 182 ? 16.507 7.668 -5.938 1.00 69.38 182 LEU A O 1
ATOM 1351 N N . ASP A 1 183 ? 15.723 9.711 -6.424 1.00 58.56 183 ASP A N 1
ATOM 1352 C CA . ASP A 1 183 ? 16.385 10.398 -5.316 1.00 58.56 183 ASP A CA 1
ATOM 1353 C C . ASP A 1 183 ? 15.421 10.525 -4.119 1.00 58.56 183 ASP A C 1
ATOM 1355 O O . ASP A 1 183 ? 14.780 11.558 -3.918 1.00 58.56 183 ASP A O 1
ATOM 1359 N N . GLY A 1 184 ? 15.294 9.464 -3.310 1.00 65.12 184 GLY A N 1
ATOM 1360 C CA . GLY A 1 184 ? 14.548 9.490 -2.040 1.00 65.12 184 GLY A CA 1
ATOM 1361 C C . GLY A 1 184 ? 13.391 8.484 -1.922 1.00 65.12 184 GLY A C 1
ATOM 1362 O O . GLY A 1 184 ? 13.334 7.507 -2.669 1.00 65.12 184 GLY A O 1
ATOM 1363 N N . PRO A 1 185 ? 12.489 8.655 -0.933 1.00 68.88 185 PRO A N 1
ATOM 1364 C CA . PRO A 1 185 ? 11.397 7.717 -0.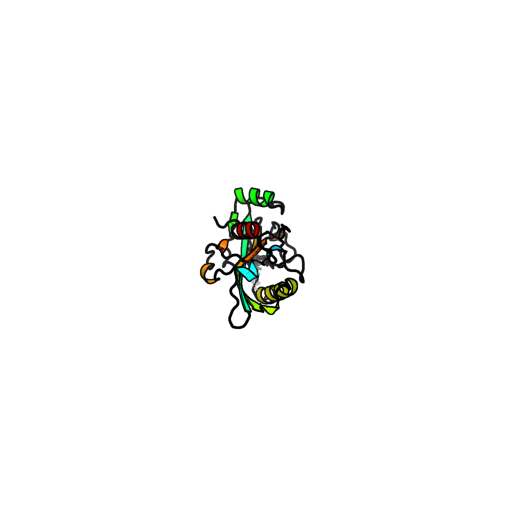694 1.00 68.88 185 PRO A CA 1
ATOM 1365 C C . PRO A 1 185 ? 10.309 7.809 -1.772 1.00 68.88 185 PRO A C 1
ATOM 1367 O O . PRO A 1 185 ? 9.965 8.886 -2.256 1.00 68.88 185 PRO A O 1
ATOM 1370 N N . ILE A 1 186 ? 9.702 6.668 -2.085 1.00 72.62 186 ILE A N 1
ATOM 1371 C CA . ILE A 1 186 ? 8.545 6.555 -2.967 1.00 72.62 186 ILE A CA 1
ATOM 1372 C C . ILE A 1 186 ? 7.312 7.060 -2.218 1.00 72.62 186 ILE A C 1
ATOM 1374 O O . ILE A 1 186 ? 6.861 6.439 -1.251 1.00 72.62 186 ILE A O 1
ATOM 1378 N N . ALA A 1 187 ? 6.750 8.175 -2.677 1.00 72.94 187 ALA A N 1
ATOM 1379 C CA . ALA A 1 187 ? 5.481 8.677 -2.170 1.00 72.94 187 ALA A CA 1
ATOM 1380 C C . ALA A 1 187 ? 4.316 7.818 -2.681 1.00 72.94 187 ALA A C 1
ATOM 1382 O O . ALA A 1 187 ? 4.150 7.603 -3.885 1.00 72.94 187 ALA A O 1
ATOM 1383 N N . ILE A 1 188 ? 3.491 7.344 -1.751 1.00 72.50 188 ILE A N 1
ATOM 1384 C CA . ILE A 1 188 ? 2.273 6.590 -2.032 1.00 72.50 188 ILE A CA 1
ATOM 1385 C C . ILE A 1 188 ? 1.094 7.548 -1.955 1.00 72.50 188 ILE A C 1
ATOM 1387 O O . ILE A 1 188 ? 0.726 8.039 -0.885 1.00 72.50 188 ILE A O 1
ATOM 1391 N N . GLY A 1 189 ? 0.504 7.811 -3.115 1.00 64.81 189 GLY A N 1
ATOM 1392 C CA . GLY A 1 189 ? -0.718 8.585 -3.252 1.00 64.81 189 GLY A CA 1
ATOM 1393 C C . GLY A 1 189 ? -1.905 7.672 -3.524 1.00 64.81 189 GLY A C 1
ATOM 1394 O O . GLY A 1 189 ? -1.773 6.515 -3.900 1.00 64.81 189 GLY A O 1
ATOM 1395 N N . ALA A 1 190 ? -3.104 8.180 -3.312 1.00 57.47 190 ALA A N 1
ATOM 1396 C CA . ALA A 1 190 ? -4.294 7.625 -3.931 1.00 57.47 190 ALA A CA 1
ATOM 1397 C C . ALA A 1 190 ? -4.915 8.764 -4.723 1.00 57.47 190 ALA A C 1
ATOM 1399 O O . ALA A 1 190 ? -4.930 9.902 -4.240 1.00 57.47 190 ALA A O 1
ATOM 1400 N N . ASP A 1 191 ? -5.438 8.468 -5.910 1.00 51.22 191 ASP A N 1
ATOM 1401 C CA . ASP A 1 191 ? -6.308 9.422 -6.584 1.00 51.22 191 ASP A CA 1
ATOM 1402 C C . ASP A 1 191 ? -7.481 9.740 -5.636 1.00 51.22 191 ASP A C 1
ATOM 1404 O O . ASP A 1 191 ? -8.131 8.814 -5.133 1.00 51.22 191 ASP A O 1
ATOM 1408 N N . PRO A 1 192 ? -7.747 11.023 -5.326 1.00 42.97 192 PRO A N 1
ATOM 1409 C CA . PRO A 1 192 ? -8.779 11.424 -4.379 1.00 42.97 192 PRO A CA 1
ATOM 1410 C C . PRO A 1 192 ? -10.158 11.172 -4.996 1.00 42.97 192 PRO A C 1
ATOM 1412 O O . PRO A 1 192 ? -10.787 12.068 -5.554 1.00 42.97 192 PRO A O 1
ATOM 1415 N N . MET A 1 193 ? -10.638 9.933 -4.939 1.00 44.56 193 MET A N 1
ATOM 1416 C CA . MET A 1 193 ? -11.898 9.543 -5.565 1.00 44.56 193 MET A CA 1
ATOM 1417 C C . MET A 1 193 ? -12.980 9.264 -4.524 1.00 44.56 193 MET A C 1
ATOM 1419 O O . MET A 1 193 ? -13.3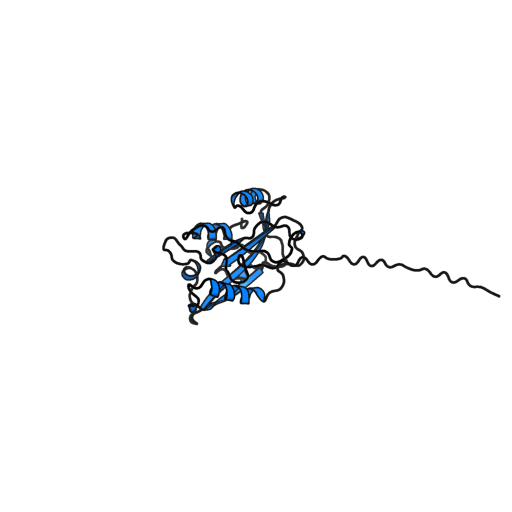36 8.118 -4.282 1.00 44.56 193 MET A O 1
ATOM 1423 N N . SER A 1 194 ? -13.569 10.350 -4.011 1.00 52.19 194 SER A N 1
ATOM 1424 C CA . SER A 1 194 ? -14.880 10.422 -3.336 1.00 52.19 194 SER A CA 1
ATOM 1425 C C . SER A 1 194 ? -15.085 9.599 -2.049 1.00 52.19 194 SER A C 1
ATOM 1427 O O . SER A 1 194 ? -14.403 8.623 -1.768 1.00 52.19 194 SER A O 1
ATOM 1429 N N . THR A 1 195 ? -16.099 9.979 -1.268 1.00 55.78 195 THR A N 1
ATOM 1430 C CA . THR A 1 195 ? -16.563 9.310 -0.035 1.00 55.78 195 THR A CA 1
ATOM 1431 C C . THR A 1 195 ? -17.233 7.944 -0.269 1.00 55.78 195 THR A C 1
ATOM 1433 O O . THR A 1 195 ? -17.806 7.377 0.649 1.00 55.78 195 THR A O 1
ATOM 1436 N N . SER A 1 196 ? -17.164 7.394 -1.486 1.00 67.00 196 SER A N 1
ATOM 1437 C CA . SER A 1 196 ? -17.580 6.028 -1.817 1.00 67.00 196 SER A CA 1
ATOM 1438 C C . SER A 1 196 ? -16.497 5.378 -2.678 1.00 67.00 196 SER A C 1
ATOM 1440 O O . SER A 1 196 ? -16.611 5.233 -3.894 1.00 67.00 196 SER A O 1
ATOM 1442 N N . CYS A 1 197 ? -15.379 5.057 -2.035 1.00 78.00 197 CYS A N 1
ATOM 1443 C CA . CYS A 1 197 ? -14.159 4.587 -2.694 1.00 78.00 197 CYS A CA 1
ATOM 1444 C C . CYS A 1 197 ? -13.970 3.073 -2.598 1.00 78.00 197 CYS A C 1
ATOM 1446 O O . CYS A 1 197 ? -12.979 2.565 -3.114 1.00 78.00 197 CYS A O 1
ATOM 1448 N N . GLU A 1 198 ? -14.901 2.337 -1.980 1.00 81.75 198 GLU A N 1
ATOM 1449 C CA . GLU A 1 198 ? -14.741 0.900 -1.741 1.00 81.75 198 GLU A CA 1
ATOM 1450 C C . GLU A 1 198 ? -14.473 0.130 -3.040 1.00 81.75 198 GLU A C 1
ATOM 1452 O O . GLU A 1 198 ? -13.540 -0.662 -3.107 1.00 81.75 198 GLU A O 1
ATOM 1457 N N . THR A 1 199 ? -15.200 0.432 -4.121 1.00 83.00 199 THR A N 1
ATOM 1458 C CA . THR A 1 199 ? -14.945 -0.201 -5.429 1.00 83.00 199 THR A CA 1
ATOM 1459 C C . THR A 1 199 ? -13.515 0.058 -5.921 1.00 83.00 199 THR A C 1
ATOM 1461 O O . THR A 1 199 ? -12.867 -0.847 -6.446 1.00 83.00 199 THR A O 1
ATOM 1464 N N . ASN A 1 200 ? -12.999 1.274 -5.733 1.00 81.62 200 ASN A N 1
ATOM 1465 C CA . ASN A 1 200 ? -11.640 1.636 -6.140 1.00 81.62 200 ASN A CA 1
ATOM 1466 C C . ASN A 1 200 ? -10.587 0.982 -5.243 1.00 81.62 200 ASN A C 1
ATOM 1468 O O . ASN A 1 200 ? -9.562 0.538 -5.747 1.00 81.62 200 ASN A O 1
ATOM 1472 N N . LEU A 1 201 ? -10.863 0.855 -3.944 1.00 85.81 201 LEU A N 1
ATOM 1473 C CA . LEU A 1 201 ? -10.035 0.115 -2.996 1.00 85.81 201 LEU A CA 1
ATOM 1474 C C . LEU A 1 201 ? -9.888 -1.346 -3.431 1.00 85.81 201 LEU A C 1
ATOM 1476 O O . LEU A 1 201 ? -8.763 -1.832 -3.524 1.00 85.81 201 LEU A O 1
ATOM 1480 N N . ARG A 1 202 ? -10.994 -2.025 -3.771 1.00 87.62 202 ARG A N 1
ATOM 1481 C CA . ARG A 1 202 ? -10.950 -3.420 -4.249 1.00 87.62 202 ARG A CA 1
ATOM 1482 C C . ARG A 1 202 ? -10.167 -3.541 -5.557 1.00 87.62 202 ARG A C 1
ATOM 1484 O O . ARG A 1 202 ? -9.350 -4.441 -5.698 1.00 87.62 202 ARG A O 1
ATOM 1491 N N . ARG A 1 203 ? -10.374 -2.617 -6.503 1.00 86.50 203 ARG A N 1
ATOM 1492 C CA . ARG A 1 203 ? -9.631 -2.589 -7.778 1.00 86.50 203 ARG A CA 1
ATOM 1493 C C . ARG A 1 203 ? -8.138 -2.349 -7.582 1.00 86.50 203 ARG A C 1
ATOM 1495 O O . ARG A 1 203 ? -7.339 -2.989 -8.250 1.00 86.50 203 ARG A O 1
ATOM 1502 N N . CYS A 1 204 ? -7.778 -1.453 -6.668 1.00 86.81 204 CYS A N 1
ATOM 1503 C CA . CYS A 1 204 ? -6.394 -1.199 -6.292 1.00 86.81 204 CYS A CA 1
ATOM 1504 C C . CYS A 1 204 ? -5.755 -2.467 -5.713 1.00 86.81 204 CYS A C 1
ATOM 1506 O O . CYS A 1 204 ? -4.700 -2.874 -6.185 1.00 86.81 204 CYS A O 1
ATOM 1508 N N . ALA A 1 205 ? -6.422 -3.139 -4.769 1.00 88.56 205 ALA A N 1
ATOM 1509 C CA . ALA A 1 205 ? -5.916 -4.374 -4.171 1.00 88.56 205 ALA A CA 1
ATOM 1510 C C . ALA A 1 205 ? -5.812 -5.528 -5.187 1.00 88.56 205 ALA A C 1
ATOM 1512 O O . ALA A 1 205 ? -4.908 -6.348 -5.087 1.00 88.56 205 ALA A O 1
ATOM 1513 N N . ALA A 1 206 ? -6.678 -5.566 -6.201 1.00 88.56 206 ALA A N 1
ATOM 1514 C CA . ALA A 1 206 ? -6.656 -6.577 -7.260 1.00 88.56 206 ALA A CA 1
ATOM 1515 C C . ALA A 1 206 ? -5.657 -6.292 -8.403 1.00 88.56 206 ALA A C 1
ATOM 1517 O O . ALA A 1 206 ? -5.543 -7.094 -9.331 1.00 88.56 206 ALA A O 1
ATOM 1518 N N . PHE A 1 207 ? -4.965 -5.148 -8.401 1.00 85.38 207 PHE A N 1
ATOM 1519 C CA . PHE A 1 207 ? -4.102 -4.750 -9.516 1.00 85.38 207 PHE A CA 1
ATOM 1520 C C . PHE A 1 207 ? -2.926 -5.733 -9.701 1.00 85.38 207 PHE A C 1
ATOM 1522 O O . PHE A 1 207 ? -2.134 -5.925 -8.784 1.00 85.38 207 PHE A O 1
ATOM 1529 N N . CYS A 1 208 ? -2.811 -6.356 -10.878 1.00 82.75 208 CYS A N 1
ATOM 1530 C CA . CYS A 1 208 ? -1.845 -7.430 -11.177 1.00 82.75 208 CYS A CA 1
ATOM 1531 C C . CYS A 1 208 ? -1.946 -8.699 -10.299 1.00 82.75 208 CYS A C 1
ATOM 1533 O O . CYS A 1 208 ? -0.969 -9.428 -10.186 1.00 82.75 208 CYS A O 1
ATOM 1535 N N . GLU A 1 209 ? -3.099 -8.986 -9.684 1.00 75.88 209 GLU A N 1
ATOM 1536 C CA . GLU A 1 209 ? -3.327 -10.228 -8.912 1.00 75.88 209 GLU A CA 1
ATOM 1537 C C . GLU A 1 209 ? -4.026 -11.332 -9.746 1.00 75.88 209 GLU A C 1
ATOM 1539 O O . GLU A 1 209 ? -4.777 -12.137 -9.198 1.00 75.88 209 GLU A O 1
ATOM 1544 N N . MET A 1 210 ? -3.838 -11.350 -11.076 1.00 54.12 210 MET A N 1
ATOM 1545 C CA . MET A 1 210 ? -4.468 -12.316 -12.002 1.00 54.12 210 MET A CA 1
ATOM 1546 C C . MET A 1 210 ? -3.524 -13.430 -12.443 1.00 54.12 210 MET A C 1
ATOM 1548 O O . MET A 1 210 ? -2.346 -13.118 -12.718 1.00 54.12 210 MET A O 1
#

pLDDT: mean 76.82, std 13.98, range [39.03, 94.56]